Protein AF-A4XML8-F1 (afdb_monomer)

InterPro dom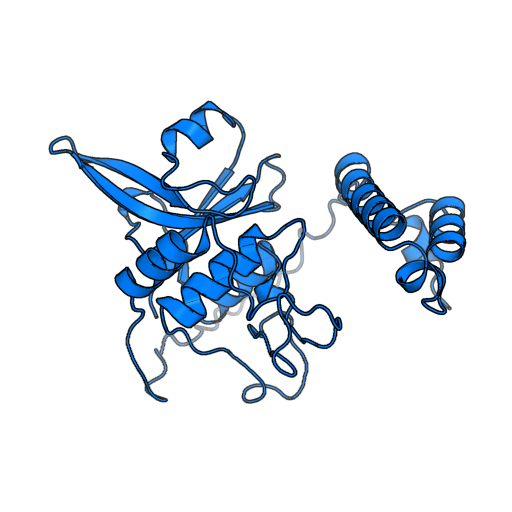ains:
  IPR024301 Putative amidase domain [PF12671] (83-249)

Secondary structure (DSSP, 8-state):
---HHHHTTSS-HHHHHHHHHHS-TTS-HHHH-HHHHHHHHHHHHHHHHHH----S--S--------------PPP-SS-----HHHHHHHHHHHSSS--TTS---SS-HHHHHHHIIIIIT-PPPB-SSS-SS--TT-B-EE--SS-GGGTTS--EE-HHHH-HHHHHHHHHHTTSEEEESSGGG--TT-EEEEESSSSS---EEEEEEEEEE-TTS-EEEEEEETTTTEEEEEHHHHHHH-TT-EEEEEEE--

Radius of gyration: 20.64 Å; Cα contacts (8 Å, |Δi|>4): 388; chains: 1; bounding box: 57×54×45 Å

pLDDT: mean 71.48, std 25.18, range [22.48, 98.81]

Organism: Caldicellulosiruptor saccharolyticus (strain ATCC 43494 / DSM 8903 / Tp8T 6331) (NCBI:txid351627)

Nearest PDB structures (foldseek):
  6hq9-assembly1_A  TM=5.490E-01  e=1.233E-01  Homo sapiens
  5z8n-assembly2_B  TM=5.730E-01  e=3.297E-01  Arabidopsis thaliana
  1w4s-assembly1_A  TM=5.085E-01  e=2.579E-01  Gallus gallus
  6ycd-assembly2_B  TM=4.081E-01  e=1.275E+00  Ananas comosus

Mean predicted aligned error: 14.52 Å

Sequence (255 aa):
MKDSKIKAKYGSEEYWKKLIELADPAGELRKQDPEKWEKIYEYAYEYSLKYGKKTTKDKQEDKDGSIGTKSTTPFPGGGGGAYNRDGAVNYAYTYVYNYNKAYHKFSADCTNFVSQCLKEGGGIPMVDEGWNGYWDSDDWFYYRNGSDDYDSKNDDSWSWSWVKVESLYEHLTNRGIGQVVPSVDNLEIGDIIQMDFGPDGVYDHSMIVTKVERTATKKTEIYLTYHTEDKKDVPLSDLKAKYPKAQFRYIHIIY

Foldseek 3Di:
DPDPPVQVLQDDPVVVVVCVVVVPPPCPCCVVPVPVVVVVVVVVVVCCVVPVDDDPPPPDDDPDDDPDDDDPDDDDDDDDDQFQLLQLLVQLVVDLPPPDQQAADDPQCFLLSLLCSCVRRGVDDFADDDDDPDDDLLGFDKAGDDDGGNPPVVPIDGHCLSGADVSVVCNCPVVVQKDWDDDPLPDDRQWKKFKDLAPPPGTRGIWGFNDWDADPVRDIWTFTAGRPVSDGGHTPVVVCVVRVPMDMITIHGGD

Structure (mmCIF, N/CA/C/O backbone):
data_AF-A4XML8-F1
#
_entry.id   AF-A4XML8-F1
#
loop_
_atom_site.group_PDB
_atom_site.id
_atom_site.type_symbol
_atom_site.label_atom_id
_atom_site.label_alt_id
_atom_site.label_comp_id
_atom_site.label_asym_id
_atom_site.label_entity_id
_atom_site.label_seq_id
_atom_site.pdbx_PDB_ins_code
_atom_site.Cartn_x
_atom_site.Cartn_y
_atom_site.Cartn_z
_atom_site.occupancy
_atom_site.B_iso_or_equiv
_atom_site.auth_seq_id
_atom_site.auth_comp_id
_atom_site.auth_asym_id
_atom_site.auth_atom_id
_atom_site.pdbx_PDB_model_num
ATOM 1 N N . MET A 1 1 ? 9.892 34.935 -16.193 1.00 39.44 1 MET A N 1
ATOM 2 C CA . MET A 1 1 ? 9.354 34.940 -14.813 1.00 39.44 1 MET A CA 1
ATOM 3 C C . MET A 1 1 ? 8.505 36.189 -14.605 1.00 39.44 1 MET A C 1
ATOM 5 O O . MET A 1 1 ? 9.058 37.262 -14.408 1.00 39.44 1 MET A O 1
ATOM 9 N N . LYS A 1 2 ? 7.179 36.079 -14.700 1.00 29.97 2 LYS A N 1
ATOM 10 C CA . LYS A 1 2 ? 6.244 37.163 -14.369 1.00 29.97 2 LYS A CA 1
ATOM 11 C C . LYS A 1 2 ? 5.084 36.579 -13.571 1.00 29.97 2 LYS A C 1
ATOM 13 O O . LYS A 1 2 ? 4.002 36.434 -14.105 1.00 29.97 2 LYS A O 1
ATOM 18 N N . ASP A 1 3 ? 5.336 36.214 -12.321 1.00 37.31 3 ASP A N 1
ATOM 19 C CA . ASP A 1 3 ? 4.320 36.450 -11.298 1.00 37.31 3 ASP A CA 1
ATOM 20 C C . ASP A 1 3 ? 4.952 36.417 -9.906 1.00 37.31 3 ASP A C 1
ATOM 22 O O . ASP A 1 3 ? 5.295 35.369 -9.356 1.00 37.31 3 ASP A O 1
ATOM 26 N N . SER A 1 4 ? 5.169 37.604 -9.345 1.00 39.25 4 SER A N 1
ATOM 27 C CA . SER A 1 4 ? 5.697 37.799 -7.993 1.00 39.25 4 SER A CA 1
ATOM 28 C C . SER A 1 4 ? 4.691 37.395 -6.910 1.00 39.25 4 SER A C 1
ATOM 30 O O . SER A 1 4 ? 5.069 37.263 -5.748 1.00 39.25 4 SER A O 1
ATOM 32 N N . LYS A 1 5 ? 3.429 37.135 -7.278 1.00 36.22 5 LYS A N 1
ATOM 33 C CA . LYS A 1 5 ? 2.362 36.765 -6.339 1.00 36.22 5 LYS A CA 1
ATOM 34 C C . LYS A 1 5 ? 2.392 35.296 -5.909 1.00 36.22 5 LYS A C 1
ATOM 36 O O . LYS A 1 5 ? 1.940 34.993 -4.810 1.00 36.22 5 LYS A O 1
ATOM 41 N N . ILE A 1 6 ? 2.968 34.397 -6.712 1.00 36.81 6 ILE A N 1
ATOM 42 C CA . ILE A 1 6 ? 3.098 32.970 -6.354 1.00 36.81 6 ILE A CA 1
ATOM 43 C C . ILE A 1 6 ? 4.196 32.768 -5.297 1.00 36.81 6 ILE A C 1
ATOM 45 O O . ILE A 1 6 ? 4.042 31.959 -4.385 1.00 36.81 6 ILE A O 1
ATOM 49 N N . LYS A 1 7 ? 5.279 33.555 -5.364 1.00 34.75 7 LYS A N 1
ATOM 50 C CA . LYS A 1 7 ? 6.467 33.372 -4.515 1.00 34.75 7 LYS A CA 1
ATOM 51 C C . LYS A 1 7 ? 6.200 33.639 -3.033 1.00 34.75 7 LYS A C 1
ATOM 53 O O . LYS A 1 7 ? 6.669 32.875 -2.204 1.00 34.75 7 LYS A O 1
ATOM 58 N N . ALA A 1 8 ? 5.387 34.643 -2.701 1.00 36.16 8 ALA A N 1
ATOM 59 C CA . ALA A 1 8 ? 5.069 34.983 -1.310 1.00 36.16 8 ALA A CA 1
ATOM 60 C C . ALA A 1 8 ? 4.102 33.994 -0.622 1.00 36.16 8 ALA A C 1
ATOM 62 O O . ALA A 1 8 ? 3.990 34.009 0.602 1.00 36.16 8 ALA A O 1
ATOM 63 N N . LYS A 1 9 ? 3.401 33.140 -1.386 1.00 39.31 9 LYS A N 1
ATOM 64 C CA . LYS A 1 9 ? 2.395 32.199 -0.858 1.00 39.31 9 LYS A CA 1
ATOM 65 C C . LYS A 1 9 ? 3.016 30.929 -0.255 1.00 39.31 9 LYS A C 1
ATOM 67 O O . LYS A 1 9 ? 2.380 30.296 0.579 1.00 39.31 9 LYS A O 1
ATOM 72 N N . TYR A 1 10 ? 4.250 30.589 -0.636 1.00 38.75 10 TYR A N 1
ATOM 73 C CA . TYR A 1 10 ? 4.877 29.299 -0.310 1.00 38.75 10 TYR A CA 1
ATOM 74 C C . TYR A 1 10 ? 6.294 29.417 0.292 1.00 38.75 10 TYR A C 1
ATOM 76 O O . TYR A 1 10 ? 7.012 28.428 0.361 1.00 38.75 10 TYR A O 1
ATOM 84 N N . GLY A 1 11 ? 6.717 30.614 0.721 1.00 47.00 11 GLY A N 1
ATOM 85 C CA . GLY A 1 11 ? 8.012 30.849 1.382 1.00 47.00 11 GLY A CA 1
ATOM 86 C C . GLY A 1 11 ? 8.557 32.266 1.156 1.00 47.00 11 GLY A C 1
ATOM 87 O O . GLY A 1 11 ? 8.086 32.978 0.273 1.00 47.00 11 GLY A O 1
ATOM 88 N N . SER A 1 12 ? 9.532 32.717 1.956 1.00 47.59 12 SER A N 1
ATOM 89 C CA . SER A 1 12 ? 10.161 34.036 1.757 1.00 47.59 12 SER A CA 1
ATOM 90 C C . SER A 1 12 ? 10.974 34.084 0.451 1.00 47.59 12 SER A C 1
ATOM 92 O O . SER A 1 12 ? 11.395 33.058 -0.083 1.00 47.59 12 SER A O 1
ATOM 94 N N . GLU A 1 13 ? 11.235 35.278 -0.090 1.00 46.28 13 GLU A N 1
ATOM 95 C CA . GLU A 1 13 ? 12.062 35.423 -1.302 1.00 46.28 13 GLU A CA 1
ATOM 96 C C . GLU A 1 13 ? 13.497 34.894 -1.091 1.00 46.28 13 GLU A C 1
ATOM 98 O O . GLU A 1 13 ? 14.131 34.395 -2.019 1.00 46.28 13 GLU A O 1
ATOM 103 N N . GLU A 1 14 ? 13.970 34.930 0.155 1.00 46.81 14 GLU A N 1
ATOM 104 C CA . GLU A 1 14 ? 15.241 34.357 0.596 1.00 46.81 14 GLU A CA 1
ATOM 105 C C . GLU A 1 14 ? 15.215 32.815 0.631 1.00 46.81 14 GLU A C 1
ATOM 107 O O . GLU A 1 14 ? 16.194 32.189 0.236 1.00 46.81 14 GLU A O 1
ATOM 112 N N . TYR A 1 15 ? 14.085 32.194 1.007 1.00 47.44 15 TYR A N 1
ATOM 113 C CA . TYR A 1 15 ? 13.871 30.736 0.960 1.00 47.44 15 TYR A CA 1
ATOM 114 C C . TYR A 1 15 ? 13.939 30.203 -0.473 1.00 47.44 15 TYR A C 1
ATOM 116 O O . TYR A 1 15 ? 14.667 29.252 -0.748 1.00 47.44 15 TYR A O 1
ATOM 124 N N . TRP A 1 16 ? 13.257 30.868 -1.410 1.00 44.94 16 TRP A N 1
ATOM 125 C CA . TRP A 1 16 ? 13.292 30.475 -2.819 1.00 44.94 16 TRP A CA 1
ATOM 126 C C . TRP A 1 16 ? 14.645 30.750 -3.479 1.00 44.94 16 TRP A C 1
ATOM 128 O O . TRP A 1 16 ? 15.070 29.961 -4.317 1.00 44.94 16 TRP A O 1
ATOM 138 N N . LYS A 1 17 ? 15.349 31.827 -3.097 1.00 49.03 17 LYS A N 1
ATOM 139 C CA . LYS A 1 17 ? 16.726 32.068 -3.559 1.00 49.03 17 LYS A CA 1
ATOM 140 C C . LYS A 1 17 ? 17.679 30.986 -3.056 1.00 49.03 17 LYS A C 1
ATOM 142 O O . LYS A 1 17 ? 18.382 30.431 -3.886 1.00 49.03 17 LYS A O 1
ATOM 147 N N . LYS A 1 18 ? 17.627 30.609 -1.772 1.00 47.59 18 LYS A N 1
ATOM 148 C CA . LYS A 1 18 ? 18.429 29.501 -1.219 1.00 47.59 18 LYS A CA 1
ATOM 149 C C . LYS A 1 18 ? 18.094 28.155 -1.850 1.00 47.59 18 LYS A C 1
ATOM 151 O O . LYS A 1 18 ? 19.008 27.400 -2.142 1.00 47.59 18 LYS A O 1
ATOM 156 N N . LEU A 1 19 ? 16.816 27.860 -2.091 1.00 46.16 19 LEU A N 1
ATOM 157 C CA . LEU A 1 19 ? 16.405 26.647 -2.800 1.00 46.16 19 LEU A CA 1
ATOM 158 C C . LEU A 1 19 ? 16.942 26.620 -4.226 1.00 46.16 19 LEU A C 1
ATOM 160 O O . LEU A 1 19 ? 17.433 25.589 -4.635 1.00 46.16 19 LEU A O 1
ATOM 164 N N . ILE A 1 20 ? 16.908 27.727 -4.968 1.00 44.41 20 ILE A N 1
ATOM 165 C CA . ILE A 1 20 ? 17.455 27.787 -6.335 1.00 44.41 20 ILE A CA 1
ATOM 166 C C . ILE A 1 20 ? 18.994 27.727 -6.336 1.00 44.41 20 ILE A C 1
ATOM 168 O O . ILE A 1 20 ? 19.571 27.130 -7.239 1.00 44.41 20 ILE A O 1
ATOM 172 N N . GLU A 1 21 ? 19.658 28.299 -5.327 1.00 41.00 21 GLU A N 1
ATOM 173 C CA . GLU A 1 21 ? 21.115 28.201 -5.128 1.00 41.00 21 GLU A CA 1
ATOM 174 C C . GLU A 1 21 ? 21.559 26.781 -4.720 1.00 41.00 21 GLU A C 1
ATOM 176 O O . GLU A 1 21 ? 22.659 26.361 -5.068 1.00 41.00 21 GLU A O 1
ATOM 181 N N . LEU A 1 22 ? 20.706 26.032 -4.005 1.00 43.53 22 LEU A N 1
ATOM 182 C CA . LEU A 1 22 ? 20.947 24.653 -3.548 1.00 43.53 22 LEU A CA 1
ATOM 183 C C . LEU A 1 22 ? 20.452 23.580 -4.530 1.00 43.53 22 LEU A C 1
ATOM 185 O O . LEU A 1 22 ? 20.989 22.476 -4.536 1.00 43.53 22 LEU A O 1
ATOM 189 N N . ALA A 1 23 ? 19.437 23.881 -5.341 1.00 38.41 23 ALA A N 1
ATOM 190 C CA . ALA A 1 23 ? 18.775 22.940 -6.247 1.00 38.41 23 ALA A CA 1
ATOM 191 C C . ALA A 1 23 ? 19.501 22.757 -7.581 1.00 38.41 23 ALA A C 1
ATOM 193 O O . ALA A 1 23 ? 18.903 22.190 -8.488 1.00 38.41 23 ALA A O 1
ATOM 194 N N . ASP A 1 24 ? 20.743 23.247 -7.689 1.00 46.34 24 ASP A N 1
ATOM 195 C CA . ASP A 1 24 ? 21.664 23.053 -8.811 1.00 46.34 24 ASP A CA 1
ATOM 196 C C . ASP A 1 24 ? 20.947 22.784 -10.149 1.00 46.34 24 ASP A C 1
ATOM 198 O O . ASP A 1 24 ? 20.795 21.629 -10.558 1.00 46.34 24 ASP A O 1
ATOM 202 N N . PRO A 1 25 ? 20.469 23.834 -10.837 1.00 40.25 25 PRO A N 1
ATOM 203 C CA . PRO A 1 25 ? 19.606 23.690 -12.008 1.00 40.25 25 PRO A CA 1
ATOM 204 C C . PRO A 1 25 ? 20.255 22.938 -13.188 1.00 40.25 25 PRO A C 1
ATOM 206 O O . PRO A 1 25 ? 19.570 22.673 -14.174 1.00 40.25 25 PRO A O 1
ATOM 209 N N . ALA A 1 26 ? 21.546 22.589 -13.099 1.00 40.84 26 ALA A N 1
ATOM 210 C CA . ALA A 1 26 ? 22.270 21.756 -14.056 1.00 40.84 26 ALA A CA 1
ATOM 211 C C . ALA A 1 26 ? 22.335 20.254 -13.679 1.00 40.84 26 ALA A C 1
ATOM 213 O O . ALA A 1 26 ? 22.691 19.441 -14.531 1.00 40.84 26 ALA A O 1
ATOM 214 N N . GLY A 1 27 ? 21.963 19.861 -12.453 1.00 43.62 27 GLY A N 1
ATOM 215 C CA . GLY A 1 27 ? 21.879 18.457 -12.019 1.00 43.62 27 GLY A CA 1
ATOM 216 C C . GLY A 1 27 ? 23.219 17.776 -11.698 1.00 43.62 27 GLY A C 1
ATOM 217 O O . GLY A 1 27 ? 23.306 16.548 -11.718 1.00 43.62 27 GLY A O 1
ATOM 218 N N . GLU A 1 28 ? 24.264 18.540 -11.403 1.00 43.31 28 GLU A N 1
ATOM 219 C CA . GLU A 1 28 ? 25.613 18.052 -11.106 1.00 43.31 28 GLU A CA 1
ATOM 220 C C . GLU A 1 28 ? 25.778 17.627 -9.632 1.00 43.31 28 GLU A C 1
ATOM 222 O O . GLU A 1 28 ? 26.439 16.628 -9.348 1.00 43.31 28 GLU A O 1
ATOM 227 N N . LEU A 1 29 ? 25.094 18.285 -8.689 1.00 41.41 29 LEU A N 1
ATOM 228 C CA . LEU A 1 29 ? 25.110 17.956 -7.258 1.00 41.41 29 LEU A CA 1
ATOM 229 C C . LEU A 1 29 ? 24.478 16.581 -6.977 1.00 41.41 29 LEU A C 1
ATOM 231 O O . LEU A 1 29 ? 24.989 15.828 -6.152 1.00 41.41 29 LEU A O 1
ATOM 235 N N . ARG A 1 30 ? 23.415 16.222 -7.718 1.00 47.75 30 ARG A N 1
ATOM 236 C CA . ARG A 1 30 ? 22.731 14.914 -7.630 1.00 47.75 30 ARG A CA 1
ATOM 237 C C . ARG A 1 30 ? 23.648 13.752 -8.029 1.00 47.75 30 ARG A C 1
ATOM 239 O O . ARG A 1 30 ? 23.505 12.659 -7.496 1.00 47.75 30 ARG A O 1
ATOM 246 N N . LYS A 1 31 ? 24.588 13.984 -8.952 1.00 43.34 31 LYS A N 1
ATOM 247 C CA . LYS A 1 31 ? 25.558 12.973 -9.412 1.00 43.34 31 LYS A CA 1
ATOM 248 C C . LYS A 1 31 ? 26.759 12.843 -8.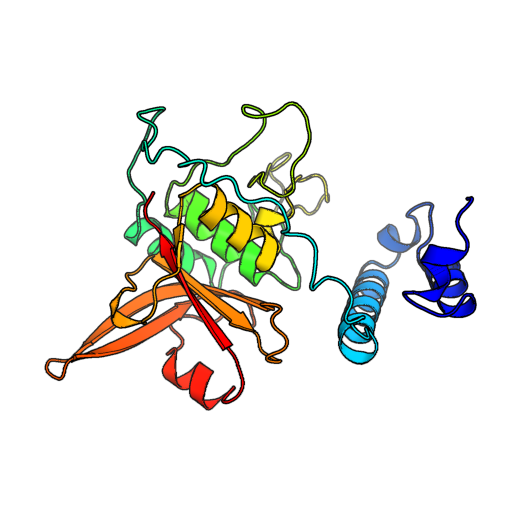476 1.00 43.34 31 LYS A C 1
ATOM 250 O O . LYS A 1 31 ? 27.356 11.775 -8.404 1.00 43.34 31 LYS A O 1
ATOM 255 N N . GLN A 1 32 ? 27.138 13.931 -7.807 1.00 42.22 32 GLN A N 1
ATOM 256 C CA . GLN A 1 32 ? 28.351 13.992 -6.989 1.00 42.22 32 GLN A CA 1
ATOM 257 C C . GLN A 1 32 ? 28.112 13.601 -5.527 1.00 42.22 32 GLN A C 1
ATOM 259 O O . GLN A 1 32 ? 29.007 13.027 -4.913 1.00 42.22 32 GLN A O 1
ATOM 264 N N . ASP A 1 33 ? 26.933 13.898 -4.971 1.00 44.03 33 ASP A N 1
ATOM 265 C CA . ASP A 1 33 ? 26.615 13.612 -3.567 1.00 44.03 33 ASP A CA 1
ATOM 266 C C . ASP A 1 33 ? 25.113 13.288 -3.376 1.00 44.03 33 ASP A C 1
ATOM 268 O O . ASP A 1 33 ? 24.323 14.142 -2.950 1.00 44.03 33 ASP A O 1
ATOM 272 N N . PRO A 1 34 ? 24.693 12.054 -3.722 1.00 47.25 34 PRO A N 1
ATOM 273 C CA . PRO A 1 34 ? 23.291 11.630 -3.678 1.00 47.25 34 PRO A CA 1
ATOM 274 C C . PRO A 1 34 ? 22.685 11.660 -2.266 1.00 47.25 34 PRO A C 1
ATOM 276 O O . PRO A 1 34 ? 21.519 12.007 -2.098 1.00 47.25 34 PRO A O 1
ATOM 279 N N . GLU A 1 35 ? 23.476 11.366 -1.231 1.00 44.50 35 GLU A N 1
ATOM 280 C CA . GLU A 1 35 ? 23.011 11.394 0.164 1.00 44.50 35 GLU A CA 1
ATOM 281 C C . GLU A 1 35 ? 22.686 12.814 0.638 1.00 44.50 35 GLU A C 1
ATOM 283 O O . GLU A 1 35 ? 21.777 13.032 1.444 1.00 44.50 35 GLU A O 1
ATOM 288 N N . LYS A 1 36 ? 23.427 13.809 0.147 1.00 43.34 36 LYS A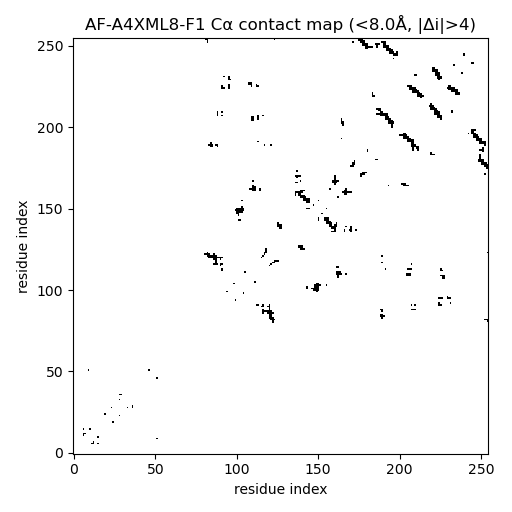 N 1
ATOM 289 C CA . LYS A 1 36 ? 23.157 15.215 0.446 1.00 43.34 36 LYS A CA 1
ATOM 290 C C . LYS A 1 36 ? 21.904 15.719 -0.263 1.00 43.34 36 LYS A C 1
ATOM 292 O O . LYS A 1 36 ? 21.201 16.559 0.295 1.00 43.34 36 LYS A O 1
ATOM 297 N N . TRP A 1 37 ? 21.609 15.195 -1.451 1.00 47.69 37 TRP A N 1
ATOM 298 C CA . TRP A 1 37 ? 20.374 15.490 -2.174 1.00 47.69 37 TRP A CA 1
ATOM 299 C C . TRP A 1 37 ? 19.134 14.954 -1.448 1.00 47.69 37 TRP A C 1
ATOM 301 O O . TRP A 1 37 ? 18.185 15.709 -1.235 1.00 47.69 37 TRP A O 1
ATOM 311 N N . GLU A 1 38 ? 19.171 13.705 -0.978 1.00 49.22 38 GLU A N 1
ATOM 312 C CA . GLU A 1 38 ? 18.080 13.115 -0.186 1.00 49.22 38 GLU A CA 1
ATOM 313 C C . GLU A 1 38 ? 17.797 13.925 1.087 1.00 49.22 38 GLU A C 1
ATOM 315 O O . GLU A 1 38 ? 16.646 14.227 1.383 1.00 49.22 38 GLU A O 1
ATOM 320 N N . LYS A 1 39 ? 18.837 14.422 1.770 1.00 46.59 39 LYS A N 1
ATOM 321 C CA . LYS A 1 39 ? 18.677 15.308 2.941 1.00 46.59 39 LYS A CA 1
ATOM 322 C C . LYS A 1 39 ? 18.047 16.662 2.602 1.00 46.59 39 LYS A C 1
ATOM 324 O O . LYS A 1 39 ? 17.369 17.246 3.444 1.00 46.59 39 LYS A O 1
ATOM 329 N N . ILE A 1 40 ? 18.270 17.190 1.396 1.00 44.69 40 ILE A N 1
ATOM 330 C CA . ILE A 1 40 ? 17.630 18.431 0.923 1.00 44.69 40 ILE A CA 1
ATOM 331 C C . ILE A 1 40 ? 16.148 18.181 0.636 1.00 44.69 40 ILE A C 1
ATOM 333 O O . ILE A 1 40 ? 15.312 19.016 0.985 1.00 44.69 40 ILE A O 1
ATOM 337 N N . TYR A 1 41 ? 15.820 17.036 0.035 1.00 45.69 41 TYR A N 1
ATOM 338 C CA . TYR A 1 41 ? 14.442 16.636 -0.235 1.00 45.69 41 TYR A CA 1
ATOM 339 C C . TYR A 1 41 ? 13.670 16.356 1.061 1.00 45.69 41 TYR A C 1
ATOM 341 O O . TYR A 1 41 ? 12.581 16.893 1.256 1.00 45.69 41 TYR A O 1
ATOM 349 N N . GLU A 1 42 ? 14.272 15.609 1.984 1.00 46.53 42 GLU A N 1
ATOM 350 C CA . GLU A 1 42 ? 13.741 15.318 3.317 1.00 46.53 42 GLU A CA 1
ATOM 351 C C . GLU A 1 42 ? 13.540 16.607 4.124 1.00 46.53 42 GLU A C 1
ATOM 353 O O . GLU A 1 42 ? 12.463 16.837 4.668 1.00 46.53 42 GLU A O 1
ATOM 358 N N . TYR A 1 43 ? 14.502 17.536 4.093 1.00 43.94 43 TYR A N 1
ATOM 359 C CA . TYR A 1 43 ? 14.341 18.853 4.711 1.00 43.94 43 TYR A CA 1
ATOM 360 C C . TYR A 1 43 ? 13.212 19.675 4.070 1.00 43.94 43 TYR A C 1
ATOM 362 O O . TYR A 1 43 ? 12.456 20.333 4.781 1.00 43.94 43 TYR A O 1
ATOM 370 N N . ALA A 1 44 ? 13.067 19.657 2.740 1.00 45.16 44 ALA A N 1
ATOM 371 C CA . ALA A 1 44 ? 11.982 20.357 2.049 1.00 45.16 44 ALA A CA 1
ATOM 372 C C . ALA A 1 44 ? 10.607 19.762 2.396 1.00 45.16 44 ALA A C 1
ATOM 374 O O . ALA A 1 44 ? 9.645 20.507 2.605 1.00 45.16 44 ALA A O 1
ATOM 375 N N . TYR A 1 45 ? 10.538 18.438 2.518 1.00 44.69 45 TYR A N 1
ATOM 376 C CA . TYR A 1 45 ? 9.358 17.700 2.942 1.00 44.69 45 TYR A CA 1
ATOM 377 C C . TYR A 1 45 ? 8.993 18.020 4.399 1.00 44.69 45 TYR A C 1
ATOM 379 O O . TYR A 1 45 ? 7.896 18.519 4.658 1.00 44.69 45 TYR A O 1
ATOM 387 N N . GLU A 1 46 ? 9.932 17.887 5.339 1.00 44.38 46 GLU A N 1
ATOM 388 C CA . GLU A 1 46 ? 9.730 18.235 6.750 1.00 44.38 46 GLU A CA 1
ATOM 389 C C . GLU A 1 46 ? 9.378 19.717 6.949 1.00 44.38 46 GLU A C 1
ATOM 391 O O . GLU A 1 46 ? 8.534 20.066 7.778 1.00 44.38 46 GLU A O 1
ATOM 396 N N . TYR A 1 47 ? 9.986 20.617 6.172 1.00 40.66 47 TYR A N 1
ATOM 397 C CA . TYR A 1 47 ? 9.669 22.043 6.207 1.00 40.66 47 TYR A CA 1
ATOM 398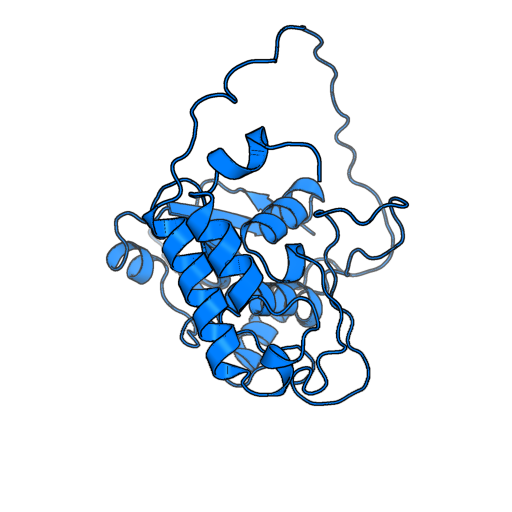 C C . TYR A 1 47 ? 8.243 22.320 5.711 1.00 40.66 47 TYR A C 1
ATOM 400 O O . TYR A 1 47 ? 7.549 23.157 6.297 1.00 40.66 47 TYR A O 1
ATOM 408 N N . SER A 1 48 ? 7.782 21.610 4.673 1.00 45.53 48 SER A N 1
ATOM 409 C CA . SER A 1 48 ? 6.409 21.727 4.162 1.00 45.53 48 SER A CA 1
ATOM 410 C C . SER A 1 48 ? 5.371 21.278 5.196 1.00 45.53 48 SER A C 1
ATOM 412 O O . SER A 1 48 ? 4.394 21.993 5.420 1.00 45.53 48 SER A O 1
ATOM 414 N N . LEU A 1 49 ? 5.655 20.188 5.917 1.00 42.28 49 LEU A N 1
ATOM 415 C CA . LEU A 1 49 ? 4.836 19.681 7.021 1.00 42.28 49 LEU A CA 1
ATOM 416 C C . LEU A 1 49 ? 4.820 20.645 8.218 1.00 42.28 49 LEU A C 1
ATOM 418 O O . LEU A 1 49 ? 3.797 20.833 8.873 1.00 42.28 49 LEU A O 1
ATOM 422 N N . LYS A 1 50 ? 5.955 21.291 8.512 1.00 40.75 50 LYS A N 1
ATOM 423 C CA . LYS A 1 50 ? 6.125 22.124 9.713 1.00 40.75 50 LYS A CA 1
ATOM 424 C C . LYS A 1 50 ? 5.661 23.573 9.552 1.00 40.75 50 LYS A C 1
ATOM 426 O O . LYS A 1 50 ? 5.247 24.191 10.535 1.00 40.75 50 LYS A O 1
ATOM 431 N N . TYR A 1 51 ? 5.750 24.141 8.349 1.00 39.97 51 TYR A N 1
ATOM 432 C CA . TYR A 1 51 ? 5.514 25.573 8.112 1.00 39.97 51 TYR A CA 1
ATOM 433 C C . TYR A 1 51 ? 4.505 25.879 6.995 1.00 39.97 51 TYR A C 1
ATOM 435 O O . TYR A 1 51 ? 4.156 27.048 6.799 1.00 39.97 51 TYR A O 1
ATOM 443 N N . GLY A 1 52 ? 3.986 24.868 6.291 1.00 37.06 52 GLY A N 1
ATOM 444 C CA . GLY A 1 52 ? 2.944 25.033 5.279 1.00 37.06 52 GLY A CA 1
ATOM 445 C C . GLY A 1 52 ? 1.600 25.438 5.892 1.00 37.06 52 GLY A C 1
ATOM 446 O O . GLY A 1 52 ? 0.806 24.600 6.306 1.00 37.06 52 GLY A O 1
ATOM 447 N N . LYS A 1 53 ? 1.295 26.740 5.950 1.00 34.59 53 LYS A N 1
ATOM 448 C CA . LYS A 1 53 ? -0.051 27.211 6.320 1.00 34.59 53 LYS A CA 1
ATOM 449 C C . LYS A 1 53 ? -1.026 27.047 5.147 1.00 34.59 53 LYS A C 1
ATOM 451 O O . LYS A 1 53 ? -0.847 27.676 4.106 1.00 34.59 53 LYS A O 1
ATOM 456 N N . LYS A 1 54 ? -2.116 26.296 5.357 1.00 39.19 54 LYS A N 1
ATOM 457 C CA . LYS A 1 54 ? -3.320 26.315 4.500 1.00 39.19 54 LYS A CA 1
ATOM 458 C C . LYS A 1 54 ? -3.941 27.723 4.473 1.00 39.19 54 LYS A C 1
ATOM 460 O O . LYS A 1 54 ? -4.046 28.375 5.513 1.00 39.19 54 LYS A O 1
ATOM 465 N N . THR A 1 55 ? -4.434 28.169 3.313 1.00 28.11 55 THR A N 1
ATOM 466 C CA . THR A 1 55 ? -5.365 29.311 3.213 1.00 28.11 55 THR A CA 1
ATOM 467 C C . THR A 1 55 ? -6.787 28.827 2.944 1.00 28.11 55 THR A C 1
ATOM 469 O O . THR A 1 55 ? -7.028 28.073 2.010 1.00 28.11 55 THR A O 1
ATOM 472 N N . THR A 1 56 ? -7.728 29.307 3.752 1.00 30.88 56 THR A N 1
ATOM 473 C CA . THR A 1 56 ? -9.166 29.000 3.811 1.00 30.88 56 THR A CA 1
ATOM 474 C C . THR A 1 56 ? -9.998 29.631 2.680 1.00 30.88 56 THR A C 1
ATOM 476 O O . THR A 1 56 ? -10.938 30.376 2.955 1.00 30.88 56 THR A O 1
ATOM 479 N N . LYS A 1 57 ? -9.689 29.361 1.402 1.00 27.67 57 LYS A N 1
ATOM 480 C CA . LYS A 1 57 ? -10.405 30.012 0.283 1.00 27.67 57 LYS A CA 1
ATOM 481 C C . LYS A 1 57 ? -10.980 29.140 -0.837 1.00 27.67 57 LYS A C 1
ATOM 483 O O . LYS A 1 57 ? -11.373 29.719 -1.837 1.00 27.67 57 LYS A O 1
ATOM 488 N N . ASP A 1 58 ? -11.177 27.840 -0.621 1.00 34.16 58 ASP A N 1
ATOM 489 C CA . ASP A 1 58 ? -11.833 26.978 -1.629 1.00 34.16 58 ASP A CA 1
ATOM 490 C C . ASP A 1 58 ? -13.227 26.475 -1.189 1.00 34.16 58 ASP A C 1
ATOM 492 O O . ASP A 1 58 ? -13.781 25.531 -1.740 1.00 34.16 58 ASP A O 1
ATOM 496 N N . LYS A 1 59 ? -13.847 27.142 -0.201 1.00 31.05 59 LYS A N 1
ATOM 497 C CA . LYS A 1 59 ? -15.292 27.027 0.068 1.00 31.05 59 LYS A CA 1
ATOM 498 C C . LYS A 1 59 ? -16.042 28.147 -0.655 1.00 31.05 59 LYS A C 1
ATOM 500 O O . LYS A 1 59 ? -16.308 29.167 -0.028 1.00 31.05 59 LYS A O 1
ATOM 505 N N . GLN A 1 60 ? -16.362 27.943 -1.932 1.00 27.52 60 GLN A N 1
ATOM 506 C CA . GLN A 1 60 ? -17.530 28.460 -2.673 1.00 27.52 60 GLN A CA 1
ATOM 507 C C . GLN A 1 60 ? -17.191 28.575 -4.159 1.00 27.52 60 GLN A C 1
ATOM 509 O O . GLN A 1 60 ? -16.527 29.526 -4.544 1.00 27.52 60 GLN A O 1
ATOM 514 N N . GLU A 1 61 ? -17.733 27.667 -4.967 1.00 27.88 61 GLU A N 1
ATOM 515 C CA . GLU A 1 61 ? -18.386 27.989 -6.243 1.00 27.88 61 GLU A CA 1
ATOM 516 C C . GLU A 1 61 ? -19.132 26.748 -6.756 1.00 27.88 61 GLU A C 1
ATOM 518 O O . GLU A 1 61 ? -18.717 26.103 -7.698 1.00 27.88 61 GLU A O 1
ATOM 523 N N . ASP A 1 62 ? -20.262 26.431 -6.116 1.00 28.03 62 ASP A N 1
ATOM 524 C CA . ASP A 1 62 ? -21.338 25.643 -6.732 1.00 28.03 62 ASP A CA 1
ATOM 525 C C . ASP A 1 62 ? -22.645 26.417 -6.525 1.00 28.03 62 ASP A C 1
ATOM 527 O O . ASP A 1 62 ? -23.420 26.202 -5.589 1.00 28.03 62 ASP A O 1
ATOM 531 N N . LYS A 1 63 ? -22.839 27.422 -7.379 1.00 28.56 63 LYS A N 1
ATOM 532 C CA . LYS A 1 63 ? -24.138 28.040 -7.644 1.00 28.56 63 LYS A CA 1
ATOM 533 C C . LYS A 1 63 ? -24.405 27.949 -9.140 1.00 28.56 63 LYS A C 1
ATOM 535 O O . LYS A 1 63 ? -24.300 28.945 -9.840 1.00 28.56 63 LYS A O 1
ATOM 540 N N . ASP A 1 64 ? -24.782 26.767 -9.598 1.00 24.20 64 ASP A N 1
ATOM 541 C CA . ASP A 1 64 ? -25.878 26.641 -10.552 1.00 24.20 64 ASP A CA 1
ATOM 542 C C . ASP A 1 64 ? -26.464 25.233 -10.441 1.00 24.20 64 ASP A C 1
ATOM 544 O O . ASP A 1 64 ? -25.756 24.226 -10.475 1.00 24.20 64 ASP A O 1
ATOM 548 N N . GLY A 1 65 ? -27.771 25.175 -10.228 1.00 31.44 65 GLY A N 1
ATOM 549 C CA . GL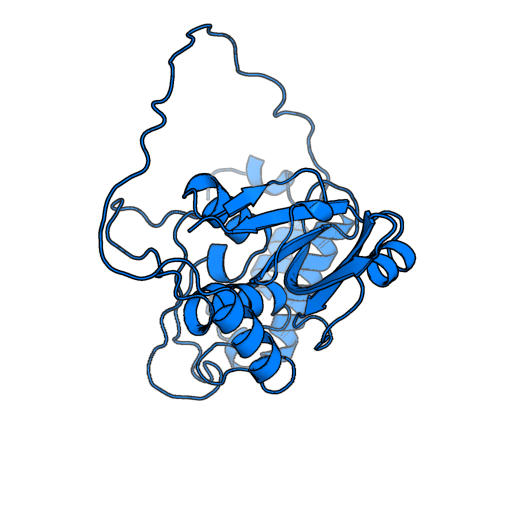Y A 1 65 ? -28.503 23.932 -10.136 1.00 31.44 65 GLY A CA 1
ATOM 550 C C . GLY A 1 65 ? -28.696 23.353 -11.527 1.00 31.44 65 GLY A C 1
ATOM 551 O O . GLY A 1 65 ? -29.560 23.797 -12.272 1.00 31.44 65 GLY A O 1
ATOM 552 N N . SER A 1 66 ? -27.980 22.277 -11.836 1.00 23.48 66 SER A N 1
ATOM 553 C CA . SER A 1 66 ? -28.488 21.280 -12.772 1.00 23.48 66 SER A CA 1
ATOM 554 C C . SER A 1 66 ? -28.107 19.881 -12.297 1.00 23.48 66 SER A C 1
ATOM 556 O O . SER A 1 66 ? -26.950 19.470 -12.275 1.00 23.48 66 SER A O 1
ATOM 558 N N . ILE A 1 67 ? -29.130 19.149 -11.855 1.00 32.47 67 ILE A N 1
ATOM 559 C CA . ILE A 1 67 ? -29.070 17.715 -11.591 1.00 32.47 67 ILE A CA 1
ATOM 560 C C . ILE A 1 67 ? -28.890 17.039 -12.954 1.00 32.47 67 ILE A C 1
ATOM 562 O O . ILE A 1 67 ? -29.853 16.813 -13.681 1.00 32.47 67 ILE A O 1
ATOM 566 N N . GLY A 1 68 ? -27.637 16.777 -13.321 1.00 22.48 68 GLY A N 1
ATOM 567 C CA . GLY A 1 68 ? -27.260 15.946 -14.456 1.00 22.48 68 GLY A CA 1
ATOM 568 C C . GLY A 1 68 ? -26.810 14.582 -13.952 1.00 22.48 68 GLY A C 1
ATOM 569 O O . GLY A 1 68 ? -25.692 14.427 -13.471 1.00 22.48 68 GLY A O 1
ATOM 570 N N . THR A 1 69 ? -27.691 13.591 -14.038 1.00 26.84 69 THR A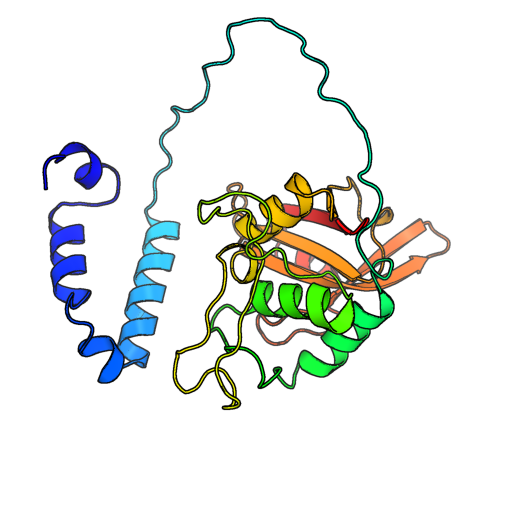 N 1
ATOM 571 C CA . THR A 1 69 ? -27.413 12.181 -13.746 1.00 26.84 69 THR A CA 1
ATOM 572 C C . THR A 1 69 ? -26.217 11.684 -14.569 1.00 26.84 69 THR A C 1
ATOM 574 O O . THR A 1 69 ? -26.354 11.460 -15.773 1.00 26.84 69 THR A O 1
ATOM 577 N N . LYS A 1 70 ? -25.043 11.495 -13.948 1.00 27.73 70 LYS A N 1
ATOM 578 C CA . LYS A 1 70 ? -23.938 10.768 -14.589 1.00 27.73 70 LYS A CA 1
ATOM 579 C C . LYS A 1 70 ? -24.218 9.268 -14.512 1.00 27.73 70 LYS A C 1
ATOM 581 O O . LYS A 1 70 ? -24.328 8.687 -13.439 1.00 27.73 70 LYS A O 1
ATOM 586 N N . SER A 1 71 ? -24.391 8.707 -15.702 1.00 22.95 71 SER A N 1
ATOM 587 C CA . SER A 1 71 ? -24.663 7.312 -16.025 1.00 22.95 71 SER A CA 1
ATOM 588 C C . SER A 1 71 ? -23.732 6.338 -15.299 1.00 22.95 71 SER A C 1
ATOM 590 O O . SER A 1 71 ? -22.526 6.329 -15.530 1.00 22.95 71 SER A O 1
ATOM 592 N N . THR A 1 72 ? -24.319 5.475 -14.472 1.00 26.53 72 THR A N 1
ATOM 593 C CA . THR A 1 72 ? -23.726 4.230 -13.980 1.00 26.53 72 THR A CA 1
ATOM 594 C C . THR A 1 72 ? -23.857 3.163 -15.060 1.00 26.53 72 THR A C 1
ATOM 596 O O . THR A 1 72 ? -24.874 2.473 -15.143 1.00 26.53 72 THR A O 1
ATOM 599 N N . THR A 1 73 ? -22.838 3.016 -15.897 1.00 23.34 73 THR A N 1
ATOM 600 C CA . THR A 1 73 ? -22.675 1.813 -16.721 1.00 23.34 73 THR A CA 1
ATOM 601 C C . THR A 1 73 ? -21.278 1.246 -16.486 1.00 23.34 73 THR A C 1
ATOM 603 O O . THR A 1 73 ? -20.311 1.935 -16.813 1.00 23.34 73 THR A O 1
ATOM 606 N N . PRO A 1 74 ? -21.150 0.027 -15.925 1.00 32.62 74 PRO A N 1
ATOM 607 C CA . PRO A 1 74 ? -19.875 -0.677 -15.854 1.00 32.62 74 PRO A CA 1
ATOM 608 C C . PRO A 1 74 ? -19.392 -0.935 -17.282 1.00 32.62 74 PRO A C 1
ATOM 610 O O . PRO A 1 74 ? -20.158 -1.430 -18.113 1.00 32.62 74 PRO A O 1
ATOM 613 N N . PHE A 1 75 ? -18.150 -0.573 -17.590 1.00 30.66 75 PHE A N 1
ATOM 614 C CA . PHE A 1 75 ? -17.556 -0.883 -18.887 1.00 30.66 75 PHE A CA 1
ATOM 615 C C . PHE A 1 75 ? -17.375 -2.403 -19.049 1.00 30.66 75 PHE A C 1
ATOM 617 O O . PHE A 1 75 ? -16.849 -3.049 -18.142 1.00 30.66 75 PHE A O 1
ATOM 624 N N . PRO A 1 76 ? -17.749 -2.987 -20.203 1.00 31.89 76 PRO A N 1
ATOM 625 C CA . PRO A 1 76 ? -17.400 -4.352 -20.552 1.00 31.89 76 PRO A CA 1
ATOM 626 C C . PRO A 1 76 ? -16.104 -4.399 -21.385 1.00 31.89 76 PRO A C 1
ATOM 628 O O . PRO A 1 76 ? -16.067 -3.896 -22.503 1.00 31.89 76 PRO A O 1
ATOM 631 N N . GLY A 1 77 ? -15.089 -5.092 -20.860 1.00 31.97 77 GLY A N 1
ATOM 632 C CA . GLY A 1 77 ? -14.221 -6.002 -21.625 1.00 31.97 77 GLY A CA 1
ATOM 633 C C . GLY A 1 77 ? -12.990 -5.449 -22.356 1.00 31.97 77 GLY A C 1
ATOM 634 O O . GLY A 1 77 ? -13.103 -4.841 -23.415 1.00 31.97 77 GLY A O 1
ATOM 635 N N . GLY A 1 78 ? -11.807 -5.846 -21.867 1.00 28.91 78 GLY A N 1
ATOM 636 C CA . GLY A 1 78 ? -10.527 -5.735 -22.576 1.00 28.91 78 GLY A CA 1
ATOM 637 C C . GLY A 1 78 ? -9.383 -6.637 -22.068 1.00 28.91 78 GLY A C 1
ATOM 638 O O . GLY A 1 78 ? -8.246 -6.241 -22.237 1.00 28.91 78 GLY A O 1
ATOM 639 N N . GLY A 1 79 ? -9.669 -7.803 -21.455 1.00 33.22 79 GLY A N 1
ATOM 640 C CA . GLY A 1 79 ? -8.744 -8.941 -21.199 1.00 33.22 79 GLY A CA 1
ATOM 641 C C . GLY A 1 79 ? -7.524 -8.707 -20.272 1.00 33.22 79 GLY A C 1
ATOM 642 O O . GLY A 1 79 ? -6.581 -8.046 -20.665 1.00 33.22 79 GLY A O 1
ATOM 643 N N . GLY A 1 80 ? -7.409 -9.302 -19.080 1.00 38.88 80 GLY A N 1
ATOM 644 C CA . GLY A 1 80 ? -8.227 -10.350 -18.480 1.00 38.88 80 GLY A CA 1
ATOM 645 C C . GLY A 1 80 ? -7.841 -10.678 -17.030 1.00 38.88 80 GLY A C 1
ATOM 646 O O . GLY A 1 80 ? -6.704 -10.490 -16.617 1.00 38.88 80 GLY A O 1
ATOM 647 N N . GLY A 1 81 ? -8.822 -11.219 -16.302 1.00 58.31 81 GLY A N 1
ATOM 648 C CA . GLY A 1 81 ? -8.723 -11.644 -14.905 1.00 58.31 81 GLY A CA 1
ATOM 649 C C . GLY A 1 81 ? -9.409 -10.667 -13.951 1.00 58.31 81 GLY A C 1
ATOM 650 O O . GLY A 1 81 ? -9.118 -9.480 -13.976 1.00 58.31 81 GLY A O 1
ATOM 651 N N . ALA A 1 82 ? -10.326 -11.175 -13.124 1.00 80.44 82 ALA A N 1
ATOM 652 C CA . ALA A 1 82 ? -10.745 -10.469 -11.913 1.00 80.44 82 ALA A CA 1
ATOM 653 C C . ALA A 1 82 ? -9.529 -10.292 -10.989 1.00 80.44 82 ALA A C 1
ATOM 655 O O . ALA A 1 82 ? -8.609 -11.116 -11.038 1.00 80.44 82 ALA A O 1
ATOM 656 N N . TYR A 1 83 ? -9.535 -9.264 -10.140 1.00 90.62 83 TYR A N 1
ATOM 657 C CA . TYR A 1 83 ? -8.450 -9.004 -9.197 1.00 90.62 83 TYR A CA 1
ATOM 658 C C . TYR A 1 83 ? -8.074 -10.249 -8.375 1.00 90.62 83 TYR A C 1
ATOM 660 O O . TYR A 1 83 ? -8.888 -10.812 -7.634 1.00 90.62 83 TYR A O 1
ATOM 668 N N . ASN A 1 84 ? -6.814 -10.681 -8.480 1.00 90.00 84 ASN A N 1
ATOM 669 C CA . ASN A 1 84 ? -6.301 -11.836 -7.750 1.00 90.00 84 ASN A CA 1
ATOM 670 C C . ASN A 1 84 ? -5.825 -11.431 -6.349 1.00 90.00 84 ASN A C 1
ATOM 672 O O . ASN A 1 84 ? -4.640 -11.189 -6.112 1.00 90.00 84 ASN A O 1
ATOM 676 N N . ARG A 1 85 ? -6.761 -11.398 -5.398 1.00 95.50 85 ARG A N 1
ATOM 677 C CA . ARG A 1 85 ? -6.489 -11.056 -3.993 1.00 95.50 85 ARG A CA 1
ATOM 678 C C . ARG A 1 85 ? -5.379 -11.901 -3.368 1.00 95.50 85 ARG A C 1
ATOM 680 O O . ARG A 1 85 ? -4.465 -11.357 -2.752 1.00 95.50 85 ARG A O 1
ATOM 687 N N . ASP A 1 86 ? -5.439 -13.220 -3.549 1.00 91.50 86 ASP A N 1
ATOM 688 C CA . ASP A 1 86 ? -4.427 -14.141 -3.023 1.00 91.50 86 ASP A CA 1
ATOM 689 C C . ASP A 1 86 ? -3.056 -13.883 -3.658 1.00 91.50 86 ASP A C 1
ATOM 691 O O . ASP A 1 86 ? -2.031 -13.918 -2.980 1.00 91.50 86 ASP A O 1
ATOM 695 N N . GLY A 1 87 ? -3.027 -13.576 -4.956 1.00 88.94 87 GLY A N 1
ATOM 696 C CA . GLY A 1 87 ? -1.817 -13.177 -5.668 1.00 88.94 87 GLY A CA 1
ATOM 697 C C . GLY A 1 87 ? -1.195 -11.903 -5.093 1.00 88.94 87 GLY A C 1
ATOM 698 O O . GLY A 1 87 ? 0.009 -11.883 -4.833 1.00 88.94 87 GLY A O 1
ATOM 699 N N . ALA A 1 88 ? -2.002 -10.877 -4.810 1.00 95.06 88 ALA A N 1
ATOM 700 C CA . ALA A 1 88 ? -1.538 -9.638 -4.183 1.00 95.06 88 ALA A CA 1
ATOM 701 C C . ALA A 1 88 ? -0.943 -9.880 -2.784 1.00 95.06 88 ALA A C 1
ATOM 703 O O . ALA A 1 88 ? 0.130 -9.363 -2.465 1.00 95.06 88 ALA A O 1
ATOM 704 N N . VAL A 1 89 ? -1.580 -10.728 -1.967 1.00 93.12 89 VAL A N 1
ATOM 705 C CA . VAL A 1 89 ? -1.046 -11.123 -0.650 1.00 93.12 89 VAL A CA 1
ATOM 706 C C . VAL A 1 89 ? 0.243 -11.932 -0.772 1.00 93.12 89 VAL A C 1
ATOM 708 O O . VAL A 1 89 ? 1.206 -11.673 -0.049 1.00 93.12 89 VAL A O 1
ATOM 711 N N . ASN A 1 90 ? 0.301 -12.888 -1.699 1.00 88.75 90 ASN A N 1
ATOM 712 C CA . ASN A 1 90 ? 1.502 -13.688 -1.933 1.00 88.75 90 ASN A CA 1
ATOM 713 C C . ASN A 1 90 ? 2.677 -12.820 -2.390 1.00 88.75 90 ASN A C 1
ATOM 715 O O . ASN A 1 90 ? 3.806 -13.027 -1.934 1.00 88.75 90 ASN A O 1
ATOM 719 N N . TYR A 1 91 ? 2.417 -11.821 -3.236 1.00 95.38 91 TYR A N 1
ATOM 720 C CA . TYR A 1 91 ? 3.415 -10.825 -3.607 1.00 95.38 91 TYR A CA 1
ATOM 721 C C . TYR A 1 91 ? 3.902 -10.065 -2.371 1.00 95.38 91 TYR A C 1
ATOM 723 O O . TYR A 1 91 ? 5.105 -10.034 -2.104 1.00 95.38 91 TYR A O 1
ATOM 731 N N . ALA A 1 92 ? 2.979 -9.541 -1.559 1.00 92.94 92 ALA A N 1
ATOM 732 C CA . ALA A 1 92 ? 3.326 -8.814 -0.343 1.00 92.94 92 ALA A CA 1
ATOM 733 C C . ALA A 1 92 ? 4.216 -9.653 0.594 1.00 92.94 92 ALA A C 1
ATOM 735 O O . ALA A 1 92 ? 5.258 -9.194 1.056 1.00 92.94 92 ALA A O 1
ATOM 736 N N . TYR A 1 93 ? 3.864 -10.920 0.823 1.00 89.62 93 TYR A N 1
ATOM 737 C CA . TYR A 1 93 ? 4.650 -11.831 1.658 1.00 89.62 93 TYR A CA 1
ATOM 738 C C . TYR A 1 93 ? 6.010 -12.206 1.083 1.00 89.62 93 TYR A C 1
ATOM 740 O O . TYR A 1 93 ? 6.929 -12.471 1.861 1.00 89.62 93 TYR A O 1
ATOM 748 N N . THR A 1 94 ? 6.139 -12.241 -0.239 1.00 88.81 94 THR A N 1
ATOM 749 C CA . THR A 1 94 ? 7.403 -12.546 -0.913 1.00 88.81 94 THR A CA 1
ATOM 750 C C . THR A 1 94 ? 8.376 -11.377 -0.793 1.00 88.81 94 THR A C 1
ATOM 752 O O . THR A 1 94 ? 9.551 -11.583 -0.481 1.00 88.81 94 THR A O 1
ATOM 755 N N . TYR A 1 95 ? 7.880 -10.155 -1.000 1.00 93.56 95 TYR A N 1
ATOM 756 C CA . TYR A 1 95 ? 8.726 -8.982 -1.208 1.00 93.56 95 TYR A CA 1
ATOM 757 C C . TYR A 1 95 ? 8.887 -8.070 0.016 1.00 93.56 95 TYR A C 1
ATOM 759 O O . TYR A 1 95 ? 9.804 -7.257 0.003 1.00 93.56 95 TYR A O 1
ATOM 767 N N . VAL A 1 96 ? 8.122 -8.271 1.102 1.00 88.25 96 VAL A N 1
ATOM 768 C CA . VAL A 1 96 ? 8.206 -7.442 2.328 1.00 88.25 96 VAL A CA 1
ATOM 769 C C . VAL A 1 96 ? 9.618 -7.321 2.924 1.00 88.25 96 VAL A C 1
ATOM 771 O O . VAL A 1 96 ? 9.960 -6.281 3.470 1.00 88.25 96 VAL A O 1
ATOM 774 N N . TYR A 1 97 ? 10.450 -8.365 2.825 1.00 85.31 97 TYR A N 1
ATOM 775 C CA . TYR A 1 97 ? 11.840 -8.350 3.322 1.00 85.31 97 TYR A CA 1
ATOM 776 C C . TYR A 1 97 ? 12.892 -8.408 2.213 1.00 85.31 97 TYR A C 1
ATOM 778 O O . TYR A 1 97 ? 14.076 -8.194 2.460 1.00 85.31 97 TYR A O 1
ATOM 786 N N . ASN A 1 98 ? 12.474 -8.739 0.995 1.00 87.44 98 ASN A N 1
ATOM 787 C CA . ASN A 1 98 ? 13.351 -8.959 -0.145 1.00 87.44 98 ASN A CA 1
ATOM 788 C C . ASN A 1 98 ? 12.788 -8.161 -1.306 1.00 87.44 98 ASN A C 1
ATOM 790 O O . ASN A 1 98 ? 12.039 -8.712 -2.096 1.00 87.44 98 ASN A O 1
ATOM 794 N N . TYR A 1 99 ? 13.109 -6.874 -1.378 1.00 89.12 99 TYR A N 1
ATOM 795 C CA . TYR A 1 99 ? 12.503 -5.942 -2.328 1.00 89.12 99 TYR A CA 1
ATOM 796 C C . TYR A 1 99 ? 12.625 -6.453 -3.768 1.00 89.12 99 TYR A C 1
ATOM 798 O O . TYR A 1 99 ? 13.637 -7.054 -4.147 1.00 89.12 99 TYR A O 1
ATOM 806 N N . ASN A 1 100 ? 11.604 -6.204 -4.591 1.00 93.38 100 ASN A N 1
ATOM 807 C CA . ASN A 1 100 ? 11.645 -6.641 -5.979 1.00 93.38 100 ASN A CA 1
ATOM 808 C C . ASN A 1 100 ? 12.671 -5.812 -6.755 1.00 93.38 100 ASN A C 1
ATOM 810 O O . ASN A 1 100 ? 12.461 -4.636 -7.030 1.00 93.38 100 ASN A O 1
ATOM 814 N N . LYS A 1 101 ? 13.765 -6.460 -7.155 1.00 93.94 101 LYS A N 1
ATOM 815 C CA . LYS A 1 101 ? 14.856 -5.872 -7.944 1.00 93.94 101 LYS A CA 1
ATOM 816 C C . LYS A 1 101 ? 14.419 -5.289 -9.283 1.00 93.94 101 LYS A C 1
ATOM 818 O O . LYS A 1 101 ? 15.176 -4.530 -9.876 1.00 93.94 101 LYS A O 1
ATOM 823 N N . ALA A 1 102 ? 13.236 -5.653 -9.774 1.00 93.69 102 ALA A N 1
ATOM 824 C CA . ALA A 1 102 ? 12.680 -5.091 -10.996 1.00 93.69 102 ALA A CA 1
ATOM 825 C C . ALA A 1 102 ? 12.141 -3.661 -10.852 1.00 93.69 102 ALA A C 1
ATOM 827 O O . ALA A 1 102 ? 11.799 -3.065 -11.867 1.00 93.69 102 ALA A O 1
ATOM 828 N N . TYR A 1 103 ? 12.060 -3.140 -9.627 1.00 93.69 103 TYR A N 1
ATOM 829 C CA . TYR A 1 103 ? 11.492 -1.835 -9.319 1.00 93.69 103 TYR A CA 1
ATOM 830 C C . TYR A 1 103 ? 12.494 -0.969 -8.562 1.00 93.69 103 TYR A C 1
ATOM 832 O O . TYR A 1 103 ? 13.246 -1.470 -7.722 1.00 93.69 103 TYR A O 1
ATOM 840 N N . HIS A 1 104 ? 12.453 0.336 -8.813 1.00 88.94 104 HIS A N 1
ATOM 841 C CA . HIS A 1 104 ? 13.177 1.349 -8.063 1.00 88.94 104 HIS A CA 1
ATOM 842 C C . HIS A 1 104 ? 12.855 1.205 -6.576 1.00 88.94 104 HIS A C 1
ATOM 844 O O . HIS A 1 104 ? 11.694 1.032 -6.186 1.00 88.94 104 HIS A O 1
ATOM 850 N N . LYS A 1 105 ? 13.895 1.271 -5.741 1.00 85.50 105 LYS A N 1
ATOM 851 C CA . LYS A 1 105 ? 13.757 1.207 -4.287 1.00 85.50 105 LYS A CA 1
ATOM 852 C C . LYS A 1 105 ? 13.732 2.620 -3.715 1.00 85.50 105 LYS A C 1
ATOM 854 O O . LYS A 1 105 ? 14.783 3.239 -3.561 1.00 85.50 105 LYS A O 1
ATOM 859 N N . PHE A 1 106 ? 12.548 3.103 -3.354 1.00 83.06 106 PHE A N 1
ATOM 860 C CA . PHE A 1 106 ? 12.398 4.432 -2.764 1.00 83.06 106 PHE A CA 1
ATOM 861 C C . PHE A 1 106 ? 12.745 4.422 -1.269 1.00 83.06 106 PHE A C 1
ATOM 863 O O . PHE A 1 106 ? 12.619 3.407 -0.586 1.00 83.06 106 PHE A O 1
ATOM 870 N N . SER A 1 107 ? 13.141 5.578 -0.732 1.00 77.81 107 SER A N 1
ATOM 871 C CA . SER A 1 107 ? 13.265 5.785 0.719 1.00 77.81 107 SER A CA 1
ATOM 872 C C . SER A 1 107 ? 11.894 5.739 1.415 1.00 77.81 107 SER A C 1
ATOM 874 O O . SER A 1 107 ? 11.755 5.142 2.481 1.00 77.81 107 SER A O 1
ATOM 876 N N . ALA A 1 108 ? 10.861 6.298 0.774 1.00 76.81 108 ALA A N 1
ATOM 877 C CA . ALA A 1 108 ? 9.454 6.187 1.161 1.00 76.81 108 ALA A CA 1
ATOM 878 C C . ALA A 1 108 ? 8.704 5.216 0.228 1.00 76.81 108 ALA A C 1
ATOM 880 O O . ALA A 1 108 ? 8.003 5.624 -0.695 1.00 76.81 108 ALA A O 1
ATOM 881 N N . ASP A 1 109 ? 8.850 3.913 0.469 1.00 83.06 109 ASP A N 1
ATOM 882 C CA . ASP A 1 109 ? 8.460 2.873 -0.499 1.00 83.06 109 ASP A CA 1
ATOM 883 C C . ASP A 1 109 ? 7.018 2.346 -0.361 1.00 83.06 109 ASP A C 1
ATOM 885 O O . ASP A 1 109 ? 6.598 1.460 -1.100 1.00 83.06 109 ASP A O 1
ATOM 889 N N . CYS A 1 110 ? 6.227 2.870 0.580 1.00 88.19 110 CYS A N 1
ATOM 890 C CA . CYS A 1 110 ? 4.927 2.285 0.930 1.00 88.19 110 CYS A CA 1
ATOM 891 C C . CYS A 1 110 ? 3.948 2.167 -0.256 1.00 88.19 110 CYS A C 1
ATOM 893 O O . CYS A 1 110 ? 3.360 1.107 -0.465 1.00 88.19 110 CYS A O 1
ATOM 895 N N . THR A 1 111 ? 3.802 3.220 -1.065 1.00 92.44 111 THR A N 1
ATOM 896 C CA . THR A 1 111 ? 2.911 3.203 -2.236 1.00 92.44 111 THR A CA 1
ATOM 897 C C . THR A 1 111 ? 3.510 2.404 -3.386 1.00 92.44 111 THR A C 1
ATOM 899 O O . THR A 1 111 ? 2.778 1.660 -4.022 1.00 92.44 111 THR A O 1
ATOM 902 N N . ASN A 1 112 ? 4.827 2.488 -3.615 1.00 95.19 112 ASN A N 1
ATOM 903 C CA . ASN A 1 112 ? 5.501 1.680 -4.636 1.00 95.19 112 ASN A CA 1
ATOM 904 C C . ASN A 1 112 ? 5.278 0.181 -4.378 1.00 95.19 112 ASN A C 1
ATOM 906 O O . ASN A 1 112 ? 4.874 -0.554 -5.276 1.00 95.19 112 ASN A O 1
ATOM 910 N N . PHE A 1 113 ? 5.444 -0.257 -3.130 1.00 97.75 113 PHE A N 1
ATOM 911 C CA . PHE A 1 113 ? 5.170 -1.629 -2.717 1.00 97.75 113 PHE A CA 1
ATOM 912 C C . PHE A 1 113 ? 3.709 -2.039 -2.925 1.00 97.75 113 PHE A C 1
ATOM 914 O O . PHE A 1 113 ? 3.441 -3.098 -3.492 1.00 97.75 113 PHE A O 1
ATOM 921 N N . VAL A 1 114 ? 2.755 -1.204 -2.500 1.00 98.56 114 VAL A N 1
ATOM 922 C CA . VAL A 1 114 ? 1.324 -1.476 -2.708 1.00 98.56 114 VAL A CA 1
ATOM 923 C C . VAL A 1 114 ? 0.989 -1.544 -4.199 1.00 98.56 114 VAL A C 1
ATOM 925 O O . VAL A 1 114 ? 0.294 -2.470 -4.615 1.00 98.56 114 VAL A O 1
ATOM 928 N N . SER A 1 115 ? 1.524 -0.635 -5.016 1.00 98.06 115 SER A N 1
ATOM 929 C CA . SER A 1 115 ? 1.326 -0.643 -6.465 1.00 98.06 115 SER A CA 1
ATOM 930 C C . SER A 1 115 ? 1.848 -1.938 -7.092 1.00 98.06 115 SER A C 1
ATOM 932 O O . SER A 1 115 ? 1.148 -2.579 -7.873 1.00 98.06 115 SER A O 1
ATOM 934 N N . GLN A 1 116 ? 3.030 -2.400 -6.679 1.00 98.19 116 GLN A N 1
ATOM 935 C CA . GLN A 1 116 ? 3.554 -3.693 -7.112 1.00 98.19 116 GLN A CA 1
ATOM 936 C C . GLN A 1 116 ? 2.658 -4.867 -6.683 1.00 98.19 116 GLN A C 1
ATOM 938 O O . GLN A 1 116 ? 2.422 -5.767 -7.486 1.00 98.19 116 GLN A O 1
ATOM 943 N N . CYS A 1 117 ? 2.109 -4.855 -5.462 1.00 98.38 117 CYS A N 1
ATOM 944 C CA . CYS A 1 117 ? 1.172 -5.892 -5.013 1.00 98.38 117 CYS A CA 1
ATOM 945 C C . CYS A 1 117 ? -0.083 -5.939 -5.897 1.00 98.38 117 CYS A C 1
ATOM 947 O O . CYS A 1 117 ? -0.501 -7.022 -6.304 1.00 98.38 117 CYS A O 1
ATOM 949 N N . LEU A 1 118 ? -0.658 -4.776 -6.219 1.00 97.56 118 LEU A N 1
ATOM 950 C CA . LEU A 1 118 ? -1.843 -4.645 -7.072 1.00 97.56 118 LEU A CA 1
ATOM 951 C C . LEU A 1 118 ? -1.570 -5.096 -8.517 1.00 97.56 118 LEU A C 1
ATOM 953 O O . LEU A 1 118 ? -2.383 -5.804 -9.108 1.00 97.56 118 LEU A O 1
ATOM 957 N N . LYS A 1 119 ? -0.410 -4.721 -9.065 1.00 94.94 119 LYS A N 1
ATOM 958 C CA . LYS A 1 119 ? 0.030 -5.033 -10.431 1.00 94.94 119 LYS A CA 1
ATOM 959 C C . LYS A 1 119 ? 0.428 -6.498 -10.581 1.00 94.94 119 LYS A C 1
ATOM 961 O O . LYS A 1 119 ? -0.216 -7.254 -11.298 1.00 94.94 119 LYS A O 1
ATOM 966 N N . GLU A 1 120 ? 1.523 -6.884 -9.933 1.00 93.19 120 GLU A N 1
ATOM 967 C CA . GLU A 1 120 ? 2.223 -8.148 -10.182 1.00 93.19 120 GLU A CA 1
ATOM 968 C C . GLU A 1 120 ? 1.517 -9.322 -9.508 1.00 93.19 120 GLU A C 1
ATOM 970 O O . GLU A 1 120 ? 1.408 -10.407 -10.074 1.00 93.19 120 GLU A O 1
ATOM 975 N N . GLY A 1 121 ? 1.028 -9.106 -8.285 1.00 89.81 121 GLY A N 1
ATOM 976 C CA . GLY A 1 121 ? 0.265 -10.113 -7.557 1.00 89.81 121 GLY A CA 1
ATOM 977 C C . GLY A 1 121 ? -1.210 -10.113 -7.947 1.00 89.81 121 GLY A C 1
ATOM 978 O O . GLY A 1 121 ? -1.785 -11.162 -8.231 1.00 89.81 121 GLY A O 1
ATOM 979 N N . GLY A 1 122 ? -1.814 -8.927 -7.948 1.00 89.75 122 GLY A N 1
ATOM 980 C CA . GLY A 1 122 ? -3.239 -8.722 -8.175 1.00 89.75 122 GLY A CA 1
ATOM 981 C C . GLY A 1 122 ? -3.689 -8.798 -9.628 1.00 89.75 122 GLY A C 1
ATOM 982 O O . GLY A 1 122 ? -4.870 -9.035 -9.879 1.00 89.75 122 GLY A O 1
ATOM 983 N N . GLY A 1 123 ? -2.769 -8.621 -10.577 1.00 85.00 123 GLY A N 1
ATOM 984 C CA . GLY A 1 123 ? -3.066 -8.645 -12.006 1.00 85.00 123 GLY A CA 1
ATOM 985 C C . GLY A 1 123 ? -3.810 -7.409 -12.512 1.00 85.00 123 GLY A C 1
ATOM 986 O O . GLY A 1 123 ? -4.365 -7.463 -13.607 1.00 85.00 123 GLY A O 1
ATOM 987 N N . ILE A 1 124 ? -3.843 -6.307 -11.751 1.00 88.12 124 ILE A N 1
ATOM 988 C CA . ILE A 1 124 ? -4.437 -5.054 -12.234 1.00 88.12 124 ILE A CA 1
ATOM 989 C C . ILE A 1 124 ? -3.520 -4.494 -13.331 1.00 88.12 124 ILE A C 1
ATOM 991 O O . ILE A 1 124 ? -2.340 -4.234 -13.061 1.00 88.12 124 ILE A O 1
ATOM 995 N N . PRO A 1 125 ? -4.011 -4.321 -14.571 1.00 84.38 125 PRO A N 1
ATOM 996 C CA . PRO A 1 125 ? -3.198 -3.777 -15.645 1.00 84.38 125 PRO A CA 1
ATOM 997 C C . PRO A 1 125 ? -2.860 -2.314 -15.356 1.00 84.38 125 PRO A C 1
ATOM 999 O O . PRO A 1 125 ? -3.673 -1.570 -14.807 1.00 84.38 125 PRO A O 1
ATOM 1002 N N . MET A 1 126 ? -1.660 -1.896 -15.762 1.00 84.75 126 MET A N 1
ATOM 1003 C CA . MET A 1 126 ? -1.334 -0.471 -15.781 1.00 84.75 126 MET A CA 1
ATOM 1004 C C . MET A 1 126 ? -2.259 0.248 -16.744 1.00 84.75 126 MET A C 1
ATOM 1006 O O . MET A 1 126 ? -2.696 -0.314 -17.751 1.00 84.75 126 MET A O 1
ATOM 1010 N N . VAL A 1 127 ? -2.535 1.503 -16.429 1.00 73.69 127 VAL A N 1
ATOM 1011 C CA . VAL A 1 127 ? -3.225 2.395 -17.347 1.00 73.69 127 VAL A CA 1
ATOM 1012 C C . VAL A 1 127 ? -2.159 3.310 -17.910 1.00 73.69 127 VAL A C 1
ATOM 1014 O O . VAL A 1 127 ? -1.765 4.279 -17.265 1.00 73.69 127 VAL A O 1
ATOM 1017 N N . ASP A 1 128 ? -1.673 2.947 -19.090 1.00 60.53 128 ASP A N 1
ATOM 1018 C CA . ASP A 1 128 ? -0.748 3.748 -19.867 1.00 60.53 128 ASP A CA 1
ATOM 1019 C C . ASP A 1 128 ? -1.326 4.035 -21.266 1.00 60.53 128 ASP A C 1
ATOM 1021 O O . ASP A 1 128 ? -2.010 3.225 -21.887 1.00 60.53 128 ASP A O 1
ATOM 1025 N N . GLU A 1 129 ? -1.156 5.275 -21.714 1.00 43.94 129 GLU A N 1
ATOM 1026 C CA . GLU A 1 129 ? -1.121 5.688 -23.126 1.00 43.94 129 GLU A CA 1
ATOM 1027 C C . GLU A 1 129 ? -2.337 5.451 -24.054 1.00 43.94 129 GLU A C 1
ATOM 1029 O O . GLU A 1 129 ? -2.258 5.761 -25.243 1.00 43.94 129 GLU A O 1
ATOM 1034 N N . GLY A 1 130 ? -3.494 4.998 -23.562 1.00 42.19 130 GLY A N 1
ATOM 1035 C CA . GLY A 1 130 ? -4.671 4.751 -24.417 1.00 42.19 130 GLY A CA 1
ATOM 1036 C C . GLY A 1 130 ? -5.837 5.747 -24.329 1.00 42.19 130 GLY A C 1
ATOM 1037 O O . GLY A 1 130 ? -6.664 5.787 -25.241 1.00 42.19 130 GLY A O 1
ATOM 1038 N N . TRP A 1 131 ? -5.971 6.509 -23.235 1.00 48.12 131 TRP A N 1
ATOM 1039 C CA . TRP A 1 131 ? -7.284 7.073 -22.861 1.00 48.12 131 TRP A CA 1
ATOM 1040 C C . TRP A 1 131 ? -7.401 8.609 -22.865 1.00 48.12 131 TRP A C 1
ATOM 1042 O O . TRP A 1 131 ? -8.520 9.118 -22.854 1.00 48.12 131 TRP A O 1
ATOM 1052 N N . ASN A 1 132 ? -6.314 9.378 -22.953 1.00 40.62 132 ASN A N 1
ATOM 1053 C CA . ASN A 1 132 ? -6.375 10.801 -23.314 1.00 40.62 132 ASN A CA 1
ATOM 1054 C C . ASN A 1 132 ? -4.971 11.318 -23.659 1.00 40.62 132 ASN A C 1
ATOM 1056 O O . ASN A 1 132 ? -4.001 10.922 -23.029 1.00 40.62 132 ASN A O 1
ATOM 1060 N N . GLY A 1 133 ? -4.842 12.207 -24.646 1.00 36.19 133 GLY A N 1
ATOM 1061 C CA . GLY A 1 133 ? -3.547 12.664 -25.188 1.00 36.19 133 GLY A CA 1
ATOM 1062 C C . GLY A 1 133 ? -2.705 13.576 -24.279 1.00 36.19 133 GLY A C 1
ATOM 1063 O O . GLY A 1 133 ? -1.845 14.295 -24.785 1.00 36.19 133 GLY A O 1
ATOM 1064 N N . TYR A 1 134 ? -2.961 13.587 -22.971 1.00 40.34 134 TYR A N 1
ATOM 1065 C CA . TYR A 1 134 ? -2.242 14.384 -21.983 1.00 40.34 134 TYR A CA 1
ATOM 1066 C C . TYR A 1 134 ? -1.940 13.526 -20.759 1.00 40.34 134 TYR A C 1
ATOM 1068 O O . TYR A 1 134 ? -2.849 12.912 -20.216 1.00 40.34 134 TYR A O 1
ATOM 1076 N N . TRP A 1 135 ? -0.673 13.540 -20.340 1.00 44.34 135 TRP A N 1
ATOM 1077 C CA . TRP A 1 135 ? -0.193 13.019 -19.063 1.00 44.34 135 TRP A CA 1
ATOM 1078 C C . TRP A 1 135 ? -1.079 13.525 -17.921 1.00 44.34 135 TRP A C 1
ATOM 1080 O O . TRP A 1 135 ? -1.025 14.714 -17.589 1.00 44.34 135 TRP A O 1
ATOM 1090 N N . ASP A 1 136 ? -1.896 12.640 -17.357 1.00 53.62 136 ASP A N 1
ATOM 1091 C CA . ASP A 1 136 ? -2.793 12.951 -16.248 1.00 53.62 136 ASP A CA 1
ATOM 1092 C C . ASP A 1 136 ? -2.219 12.355 -14.956 1.00 53.62 136 ASP A C 1
ATOM 1094 O O . ASP A 1 136 ? -1.625 11.277 -14.941 1.00 53.62 136 ASP A O 1
ATOM 1098 N N . SER A 1 137 ? -2.403 13.056 -13.842 1.00 49.50 137 SER A N 1
ATOM 1099 C CA . SER A 1 137 ? -2.202 12.510 -12.495 1.00 49.50 137 SER A CA 1
ATOM 1100 C C . SER A 1 137 ? -2.966 11.201 -12.246 1.00 49.50 137 SER A C 1
ATOM 1102 O O . SER A 1 137 ? -2.582 10.455 -11.345 1.00 49.50 137 SER A O 1
ATOM 1104 N N . ASP A 1 138 ? -3.994 10.923 -13.054 1.00 56.22 138 ASP A N 1
ATOM 1105 C CA . ASP A 1 138 ? -4.804 9.705 -13.038 1.00 56.22 138 ASP A CA 1
ATOM 1106 C C . ASP A 1 138 ? -4.148 8.481 -13.712 1.00 56.22 138 ASP A C 1
ATOM 1108 O O . ASP A 1 138 ? -4.682 7.377 -13.586 1.00 56.22 138 ASP A O 1
ATOM 1112 N N . ASP A 1 139 ? -3.022 8.614 -14.421 1.00 74.62 139 ASP A N 1
ATOM 1113 C CA . ASP A 1 139 ? -2.332 7.458 -15.013 1.00 74.62 139 ASP A CA 1
ATOM 1114 C C . ASP A 1 139 ? -1.598 6.668 -13.925 1.00 74.62 139 ASP A C 1
ATOM 1116 O O . ASP A 1 139 ? -0.948 7.272 -13.072 1.00 74.62 139 ASP A O 1
ATOM 1120 N N . TRP A 1 140 ? -1.678 5.332 -13.949 1.00 87.19 140 TRP A N 1
ATOM 1121 C CA . TRP A 1 140 ? -1.003 4.430 -13.001 1.00 87.19 140 TRP A CA 1
ATOM 1122 C C . TRP A 1 140 ? -0.145 3.429 -13.750 1.00 87.19 140 TRP A C 1
ATOM 1124 O O . TRP A 1 140 ? -0.626 2.419 -14.272 1.00 87.19 140 TRP A O 1
ATOM 1134 N N . PHE A 1 141 ? 1.143 3.746 -13.813 1.00 86.75 141 PHE A N 1
ATOM 1135 C CA . PHE A 1 141 ? 2.135 2.947 -14.511 1.00 86.75 141 PHE A CA 1
ATOM 1136 C C . PHE A 1 141 ? 3.515 3.019 -13.848 1.00 86.75 141 PHE A C 1
ATOM 1138 O O . PHE A 1 141 ? 3.858 3.989 -13.155 1.00 86.75 141 PHE A O 1
ATOM 1145 N N . TYR A 1 142 ? 4.300 1.988 -14.149 1.00 90.50 142 TYR A N 1
ATOM 1146 C CA . TYR A 1 142 ? 5.731 1.871 -13.929 1.00 90.50 142 TYR A CA 1
ATOM 1147 C C . TYR A 1 142 ? 6.347 1.107 -15.099 1.00 90.50 142 TYR A C 1
ATOM 1149 O O . TYR A 1 142 ? 5.994 -0.045 -15.372 1.00 90.50 142 TYR A O 1
ATOM 1157 N N . TYR A 1 143 ? 7.301 1.742 -15.757 1.00 88.69 143 TYR A N 1
ATOM 1158 C CA . TYR A 1 143 ? 8.053 1.202 -16.867 1.00 88.69 143 TYR A CA 1
ATOM 1159 C C . TYR A 1 143 ? 9.505 1.041 -16.484 1.00 88.69 143 TYR A C 1
ATOM 1161 O O . TYR A 1 143 ? 10.218 2.012 -16.234 1.00 88.69 143 TYR A O 1
ATOM 1169 N N . ARG A 1 144 ? 9.930 -0.216 -16.499 1.00 90.00 144 ARG A N 1
ATOM 1170 C CA . ARG A 1 144 ? 11.322 -0.576 -16.323 1.00 90.00 144 ARG A CA 1
ATOM 1171 C C . ARG A 1 144 ? 12.084 -0.398 -17.632 1.00 90.00 144 ARG A C 1
ATOM 1173 O O . ARG A 1 144 ? 11.657 -0.931 -18.660 1.00 90.00 144 ARG A O 1
ATOM 1180 N N . ASN A 1 145 ? 13.233 0.263 -17.584 1.00 88.00 145 ASN A N 1
ATOM 1181 C CA . ASN A 1 145 ? 14.212 0.280 -18.652 1.00 88.00 145 ASN A CA 1
ATOM 1182 C C . ASN A 1 145 ? 15.364 -0.685 -18.332 1.00 88.00 145 ASN A C 1
ATOM 1184 O O . ASN A 1 145 ? 16.025 -0.618 -17.303 1.00 88.00 145 ASN A O 1
ATOM 1188 N N . GLY A 1 146 ? 15.631 -1.625 -19.236 1.00 91.12 146 GLY A N 1
ATOM 1189 C CA . GLY A 1 146 ? 16.697 -2.605 -19.034 1.00 91.12 146 GLY A CA 1
ATOM 1190 C C . GLY A 1 146 ? 16.411 -3.621 -17.919 1.00 91.12 146 GLY A C 1
ATOM 1191 O O . GLY A 1 146 ? 15.287 -4.088 -17.738 1.00 91.12 146 GLY A O 1
ATOM 1192 N N . SER A 1 147 ? 17.472 -4.071 -17.245 1.00 92.56 147 SER A N 1
ATOM 1193 C CA . SER A 1 147 ? 17.426 -5.228 -16.342 1.00 92.56 147 SER A CA 1
ATOM 1194 C C . SER A 1 147 ? 18.304 -5.080 -15.101 1.00 92.56 147 SER A C 1
ATOM 1196 O O . SER A 1 147 ? 18.581 -6.082 -14.441 1.00 92.56 147 SER A O 1
ATOM 1198 N N . ASP A 1 148 ? 18.801 -3.878 -14.810 1.00 92.56 148 ASP A N 1
ATOM 1199 C CA . ASP A 1 148 ? 19.586 -3.654 -13.601 1.00 92.56 148 ASP A CA 1
ATOM 1200 C C . ASP A 1 148 ? 18.712 -3.627 -12.349 1.00 92.56 148 ASP A C 1
ATOM 1202 O O . ASP A 1 148 ? 17.509 -3.362 -12.399 1.00 92.56 148 ASP A O 1
ATOM 1206 N N . ASP A 1 149 ? 19.328 -4.005 -11.234 1.00 94.56 149 ASP A N 1
ATOM 1207 C CA . ASP A 1 149 ? 18.655 -4.119 -9.950 1.00 94.56 149 ASP A CA 1
ATOM 1208 C C . ASP A 1 149 ? 18.322 -2.725 -9.409 1.00 94.56 149 ASP A C 1
ATOM 1210 O O . ASP A 1 149 ? 19.197 -1.865 -9.315 1.00 94.56 149 ASP A O 1
ATOM 1214 N N . TYR A 1 150 ? 17.071 -2.550 -8.987 1.00 90.31 150 TYR A N 1
ATOM 1215 C CA . TYR A 1 150 ? 16.567 -1.362 -8.299 1.00 90.31 150 TYR A CA 1
ATOM 1216 C C . TYR A 1 150 ? 16.738 -0.049 -9.060 1.00 90.31 150 TYR A C 1
ATOM 1218 O O . TYR A 1 150 ? 16.948 0.981 -8.421 1.00 90.31 150 TYR A O 1
ATOM 1226 N N . ASP A 1 151 ? 16.654 -0.085 -10.395 1.00 90.38 151 ASP A N 1
ATOM 1227 C CA . ASP A 1 151 ? 16.820 1.113 -11.227 1.00 90.38 151 ASP A CA 1
ATOM 1228 C C . ASP A 1 151 ? 18.149 1.833 -10.905 1.00 90.38 151 ASP A C 1
ATOM 1230 O O . ASP A 1 151 ? 18.231 3.044 -10.703 1.00 90.38 151 ASP A O 1
ATOM 1234 N N . SER A 1 152 ? 19.236 1.060 -10.794 1.00 89.06 152 SER A N 1
ATOM 1235 C CA . SER A 1 152 ? 20.565 1.582 -10.452 1.00 89.06 152 SER A CA 1
ATOM 1236 C C . SER A 1 152 ? 21.070 2.644 -11.440 1.00 89.06 152 SER A C 1
ATOM 1238 O O . SER A 1 152 ? 21.921 3.465 -11.086 1.00 89.06 152 SER A O 1
ATOM 1240 N N . LYS A 1 153 ? 20.545 2.645 -12.671 1.00 87.69 153 LYS A N 1
ATOM 1241 C CA . LYS A 1 153 ? 20.828 3.650 -13.703 1.00 87.69 153 LYS A CA 1
ATOM 1242 C C . LYS A 1 153 ? 19.906 4.870 -13.665 1.00 87.69 153 LYS A C 1
ATOM 1244 O O . LYS A 1 153 ? 20.248 5.862 -14.310 1.00 87.69 153 LYS A O 1
ATOM 1249 N N . ASN A 1 154 ? 18.844 4.854 -12.860 1.00 85.00 154 ASN A N 1
ATOM 1250 C CA . ASN A 1 154 ? 17.844 5.919 -12.749 1.00 85.00 154 ASN A CA 1
ATOM 1251 C C . ASN A 1 154 ? 17.219 6.294 -14.103 1.00 85.00 154 ASN A C 1
ATOM 1253 O O . ASN A 1 154 ? 17.143 7.479 -14.450 1.00 85.00 154 ASN A O 1
ATOM 1257 N N . ASP A 1 155 ? 16.842 5.288 -14.883 1.00 85.38 155 ASP A N 1
ATOM 1258 C CA . ASP A 1 155 ? 16.246 5.425 -16.211 1.00 85.38 155 ASP A CA 1
ATOM 1259 C C . ASP A 1 155 ? 14.875 4.744 -16.352 1.00 85.38 155 ASP A C 1
ATOM 1261 O O . ASP A 1 155 ? 14.271 4.816 -17.427 1.00 85.38 155 ASP A O 1
ATOM 1265 N N . ASP A 1 156 ? 14.344 4.177 -15.267 1.00 87.25 156 ASP A N 1
ATOM 1266 C CA . ASP A 1 156 ? 12.939 3.785 -15.170 1.00 87.25 156 ASP A CA 1
ATOM 1267 C C . ASP A 1 156 ? 12.004 5.013 -15.177 1.00 87.25 156 ASP A C 1
ATOM 1269 O O . ASP A 1 156 ? 12.372 6.141 -14.833 1.00 87.25 156 ASP A O 1
ATOM 1273 N N . SER A 1 157 ? 10.749 4.799 -15.577 1.00 84.25 157 SER A N 1
ATOM 1274 C CA . SER A 1 157 ? 9.714 5.836 -15.621 1.00 84.25 157 SER A CA 1
ATOM 1275 C C . SER A 1 157 ? 8.474 5.398 -14.857 1.00 84.25 157 SER A C 1
ATOM 1277 O O . SER A 1 157 ? 8.053 4.251 -14.956 1.00 84.25 157 SER A O 1
ATOM 1279 N N . TRP A 1 158 ? 7.847 6.305 -14.112 1.00 87.25 158 TRP A N 1
ATOM 1280 C CA . TRP A 1 158 ? 6.638 6.003 -13.349 1.00 87.25 158 TRP A CA 1
ATOM 1281 C C . TRP A 1 158 ? 5.742 7.229 -13.178 1.00 87.25 158 TRP A C 1
ATOM 1283 O O . TRP A 1 158 ? 6.176 8.381 -13.251 1.00 87.25 158 TRP A O 1
ATOM 1293 N N . SER A 1 159 ? 4.470 6.957 -12.913 1.00 82.75 159 SER A N 1
ATOM 1294 C CA . SER A 1 159 ? 3.452 7.961 -12.585 1.00 82.75 159 SER A CA 1
ATOM 1295 C C . SER A 1 159 ? 3.488 8.386 -11.114 1.00 82.75 159 SER A C 1
ATOM 1297 O O . SER A 1 159 ? 3.979 7.664 -10.244 1.00 82.75 159 SER A O 1
ATOM 1299 N N . TRP A 1 160 ? 2.887 9.537 -10.792 1.00 80.75 160 TRP A N 1
ATOM 1300 C CA . TRP A 1 160 ? 2.693 9.931 -9.392 1.00 80.75 160 TRP A CA 1
ATOM 1301 C C . TRP A 1 160 ? 1.762 8.984 -8.641 1.00 80.75 160 TRP A C 1
ATOM 1303 O O . TRP A 1 160 ? 2.037 8.687 -7.482 1.00 80.75 160 TRP A O 1
ATOM 1313 N N . SER A 1 161 ? 0.707 8.478 -9.282 1.00 86.31 161 SER A N 1
ATOM 1314 C CA . SER A 1 161 ? -0.211 7.515 -8.664 1.00 86.31 161 SER A CA 1
ATOM 1315 C C . SER A 1 161 ? 0.466 6.180 -8.331 1.00 86.31 161 SER A C 1
ATOM 1317 O O . SER A 1 161 ? 0.035 5.498 -7.408 1.00 86.31 161 SER A O 1
ATOM 1319 N N . TRP A 1 162 ? 1.571 5.824 -9.001 1.00 91.38 162 TRP A N 1
ATOM 1320 C CA . TRP A 1 162 ? 2.355 4.639 -8.647 1.00 91.38 162 TRP A CA 1
ATOM 1321 C C . TRP A 1 162 ? 3.083 4.784 -7.302 1.00 91.38 162 TRP A C 1
ATOM 1323 O O . TRP A 1 162 ? 3.225 3.807 -6.565 1.00 91.38 162 TRP A O 1
ATOM 1333 N N . VAL A 1 163 ? 3.540 5.997 -6.963 1.00 87.81 163 VAL A N 1
ATOM 1334 C CA . VAL A 1 163 ? 4.464 6.239 -5.834 1.00 87.81 163 VAL A CA 1
ATOM 1335 C C . VAL A 1 163 ? 3.909 7.135 -4.719 1.00 87.81 163 VAL A C 1
ATOM 1337 O O . VAL A 1 163 ? 4.469 7.152 -3.624 1.00 87.81 163 VAL A O 1
ATOM 1340 N N . LYS A 1 164 ? 2.803 7.860 -4.930 1.00 84.00 164 LYS A N 1
ATOM 1341 C CA . LYS A 1 164 ? 2.191 8.758 -3.932 1.00 84.00 164 LYS A CA 1
ATOM 1342 C C . LYS A 1 164 ? 0.843 8.251 -3.436 1.00 84.00 164 LYS A C 1
ATOM 1344 O O . LYS A 1 164 ? -0.017 7.871 -4.219 1.00 84.00 164 LYS A O 1
ATOM 1349 N N . VAL A 1 165 ? 0.647 8.341 -2.121 1.00 84.94 165 VAL A N 1
ATOM 1350 C CA . VAL A 1 165 ? -0.526 7.821 -1.399 1.00 84.94 165 VAL A CA 1
ATOM 1351 C C . VAL A 1 165 ? -1.832 8.431 -1.909 1.00 84.94 165 VAL A C 1
ATOM 1353 O O . VAL A 1 165 ? -2.764 7.693 -2.232 1.00 84.94 165 VAL A O 1
ATOM 1356 N N . GLU A 1 166 ? -1.897 9.761 -2.016 1.00 85.62 166 GLU A N 1
ATOM 1357 C CA . GLU A 1 166 ? -3.118 10.441 -2.463 1.00 85.62 166 GLU A CA 1
ATOM 1358 C C . GLU A 1 166 ? -3.408 10.194 -3.943 1.00 85.62 166 GLU A C 1
ATOM 1360 O O . GLU A 1 166 ? -4.524 9.826 -4.292 1.00 85.62 166 GLU A O 1
ATOM 1365 N N . SER A 1 167 ? -2.389 10.274 -4.800 1.00 85.62 167 SER A N 1
ATOM 1366 C CA . SER A 1 167 ? -2.550 10.006 -6.232 1.00 85.62 167 SER A CA 1
ATOM 1367 C C . SER A 1 167 ? -2.950 8.550 -6.511 1.00 85.62 167 SER A C 1
ATOM 1369 O O . SER A 1 167 ? -3.746 8.301 -7.411 1.00 85.62 167 SER A O 1
ATOM 1371 N N . LEU A 1 168 ? -2.460 7.576 -5.729 1.00 92.00 168 LEU A N 1
ATOM 1372 C CA . LEU A 1 168 ? -2.926 6.187 -5.824 1.00 92.00 168 LEU A CA 1
ATOM 1373 C C . LEU A 1 168 ? -4.411 6.079 -5.461 1.00 92.00 168 LEU A C 1
ATOM 1375 O O . LEU A 1 168 ? -5.162 5.377 -6.128 1.00 92.00 168 LEU A O 1
ATOM 1379 N N . TYR A 1 169 ? -4.850 6.763 -4.405 1.00 94.06 169 TYR A N 1
ATOM 1380 C CA . TYR A 1 169 ? -6.255 6.765 -4.006 1.00 94.06 169 TYR A CA 1
ATOM 1381 C C . TYR A 1 169 ? -7.167 7.358 -5.081 1.00 94.06 169 TYR A C 1
ATOM 1383 O O . TYR A 1 169 ? -8.197 6.760 -5.405 1.00 94.06 169 TYR A O 1
ATOM 1391 N N . GLU A 1 170 ? -6.782 8.506 -5.639 1.00 87.69 170 GLU A N 1
ATOM 1392 C CA . GLU A 1 170 ? -7.507 9.152 -6.733 1.00 87.69 170 GLU A CA 1
ATOM 1393 C C . GLU A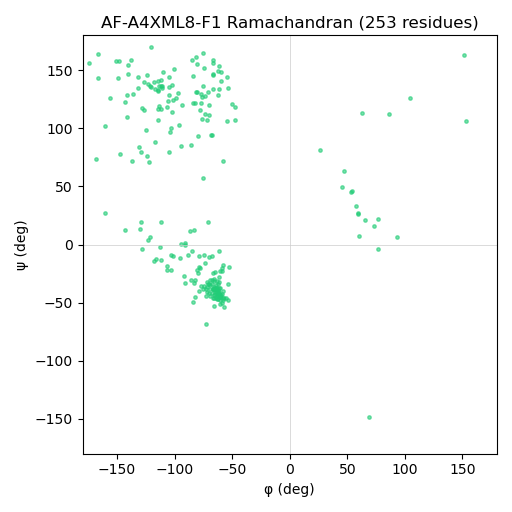 1 170 ? -7.600 8.204 -7.928 1.00 87.69 170 GLU A C 1
ATOM 1395 O O . GLU A 1 170 ? -8.702 7.942 -8.400 1.00 87.69 170 GLU A O 1
ATOM 1400 N N . HIS A 1 171 ? -6.489 7.574 -8.326 1.00 86.69 171 HIS A N 1
ATOM 1401 C CA . HIS A 1 171 ? -6.492 6.577 -9.394 1.00 86.69 171 HIS A CA 1
ATOM 1402 C C . HIS A 1 171 ? -7.461 5.421 -9.106 1.00 86.69 171 HIS A C 1
ATOM 1404 O O . HIS A 1 171 ? -8.348 5.130 -9.912 1.00 86.69 171 HIS A O 1
ATOM 1410 N N . LEU A 1 172 ? -7.335 4.772 -7.943 1.00 90.75 172 LEU A N 1
ATOM 1411 C CA . LEU A 1 172 ? -8.161 3.614 -7.599 1.00 90.75 172 LEU A CA 1
ATOM 1412 C C . LEU A 1 172 ? -9.655 3.965 -7.603 1.00 90.75 172 LEU A C 1
ATOM 1414 O O . LEU A 1 172 ? -10.467 3.196 -8.119 1.00 90.75 172 LEU A O 1
ATOM 1418 N N . THR A 1 173 ? -10.021 5.126 -7.059 1.00 89.50 173 THR A N 1
ATOM 1419 C CA . THR A 1 173 ? -11.426 5.526 -6.907 1.00 89.50 173 THR A CA 1
ATOM 1420 C C . THR A 1 173 ? -12.023 6.129 -8.176 1.00 89.50 173 THR A C 1
ATOM 1422 O O . THR A 1 173 ? -13.110 5.717 -8.586 1.00 89.50 173 THR A O 1
ATOM 1425 N N . ASN A 1 174 ? -11.318 7.034 -8.859 1.00 85.56 174 ASN A N 1
ATOM 1426 C CA . ASN A 1 174 ? -11.798 7.679 -10.086 1.00 85.56 174 ASN A CA 1
ATOM 1427 C C . ASN A 1 174 ? -11.950 6.684 -11.242 1.00 85.56 174 ASN A C 1
ATOM 1429 O O . ASN A 1 174 ? -12.811 6.860 -12.107 1.00 85.56 174 ASN A O 1
ATOM 1433 N N . ARG A 1 175 ? -11.135 5.621 -11.260 1.00 81.69 175 ARG A N 1
ATOM 1434 C CA . ARG A 1 175 ? -11.171 4.582 -12.301 1.00 81.69 175 ARG A CA 1
ATOM 1435 C C . ARG A 1 175 ? -12.101 3.417 -11.962 1.00 81.69 175 ARG A C 1
ATOM 1437 O O . ARG A 1 175 ? -12.227 2.497 -12.765 1.00 81.69 175 ARG A O 1
ATOM 1444 N N . GLY A 1 176 ? -12.763 3.448 -10.802 1.00 84.50 176 GLY A N 1
ATOM 1445 C CA . GLY A 1 176 ? -13.655 2.375 -10.359 1.00 84.50 176 GLY A CA 1
ATOM 1446 C C . GLY A 1 176 ? -12.939 1.049 -10.083 1.00 84.50 176 GLY A C 1
ATOM 1447 O O . GLY A 1 176 ? -13.579 0.005 -10.102 1.00 84.50 176 GLY A O 1
ATOM 1448 N N . ILE A 1 177 ? -11.625 1.087 -9.840 1.00 89.38 177 ILE A N 1
ATOM 1449 C CA . ILE A 1 177 ? -10.813 -0.075 -9.451 1.00 89.38 177 ILE A CA 1
ATOM 1450 C C . ILE A 1 177 ? -11.038 -0.393 -7.971 1.00 89.38 177 ILE A C 1
ATOM 1452 O O . ILE A 1 177 ? -11.053 -1.554 -7.573 1.00 89.38 177 ILE A O 1
ATOM 1456 N N . GLY A 1 178 ? -11.224 0.637 -7.147 1.00 93.25 178 GLY A N 1
ATOM 1457 C CA . GLY A 1 178 ? -11.496 0.521 -5.725 1.00 93.25 178 GLY A CA 1
ATOM 1458 C C . GLY A 1 178 ? -12.579 1.486 -5.264 1.00 93.25 178 GLY A C 1
ATOM 1459 O O . GLY A 1 178 ? -12.849 2.510 -5.888 1.00 93.25 178 GLY A O 1
ATOM 1460 N N . GLN A 1 179 ? -13.194 1.164 -4.133 1.00 96.00 179 GLN A N 1
ATOM 1461 C CA . GLN A 1 179 ? -14.199 1.999 -3.485 1.00 96.00 179 GLN A CA 1
ATOM 1462 C C . GLN A 1 179 ? -13.897 2.153 -1.998 1.00 96.00 179 GLN A C 1
ATOM 1464 O O . GLN A 1 179 ? -13.442 1.216 -1.340 1.00 96.00 179 GLN A O 1
ATOM 1469 N N . VAL A 1 180 ? -14.186 3.331 -1.446 1.00 97.88 180 VAL A N 1
ATOM 1470 C CA . VAL A 1 180 ? -14.070 3.545 -0.001 1.00 97.88 180 VAL A CA 1
ATOM 1471 C C . VAL A 1 180 ? -15.210 2.830 0.713 1.00 97.88 180 VAL A C 1
ATOM 1473 O O . VAL A 1 180 ? -16.380 3.047 0.398 1.00 97.88 180 VAL A O 1
ATOM 1476 N N . VAL A 1 181 ? -14.871 2.008 1.703 1.00 97.62 181 VAL A N 1
ATOM 1477 C CA . VAL A 1 181 ? -15.836 1.294 2.545 1.00 97.62 181 VAL A CA 1
ATOM 1478 C C . VAL A 1 181 ? -15.848 1.854 3.972 1.00 97.62 181 VAL A C 1
ATOM 1480 O O . VAL A 1 181 ? -14.827 2.335 4.463 1.00 97.62 181 VAL A O 1
ATOM 1483 N N . PRO A 1 182 ? -16.998 1.824 4.670 1.00 95.06 182 PRO A N 1
ATOM 1484 C CA . PRO A 1 182 ? -17.149 2.526 5.945 1.00 95.06 182 PRO A CA 1
ATOM 1485 C C . PRO A 1 182 ? -16.526 1.792 7.141 1.00 95.06 182 PRO A C 1
ATOM 1487 O O . PRO A 1 182 ? -16.302 2.407 8.183 1.00 95.06 182 PRO A O 1
ATOM 1490 N N . SER A 1 183 ? -16.278 0.483 7.030 1.00 94.31 183 SER A N 1
ATOM 1491 C CA . SER A 1 183 ? -15.809 -0.350 8.140 1.00 94.31 183 SER A CA 1
ATOM 1492 C C . SER A 1 183 ? -14.763 -1.365 7.692 1.00 94.31 183 SER A C 1
ATOM 1494 O O . SER A 1 183 ? -14.771 -1.834 6.557 1.00 94.31 183 SER A O 1
ATOM 1496 N N . VAL A 1 184 ? -13.924 -1.775 8.645 1.00 94.62 184 VAL A N 1
ATOM 1497 C CA . VAL A 1 184 ? -12.993 -2.903 8.504 1.00 94.62 184 VAL A CA 1
ATOM 1498 C C . VAL A 1 184 ? -13.710 -4.225 8.222 1.00 94.62 184 VAL A C 1
ATOM 1500 O O . VAL A 1 184 ? -13.118 -5.127 7.645 1.00 94.62 184 VAL A O 1
ATOM 1503 N N . ASP A 1 185 ? -14.990 -4.345 8.581 1.00 94.31 185 ASP A N 1
ATOM 1504 C CA . ASP A 1 185 ? -15.785 -5.550 8.305 1.00 94.31 185 ASP A CA 1
ATOM 1505 C C . ASP A 1 185 ? -16.028 -5.770 6.807 1.00 94.31 185 ASP A C 1
ATOM 1507 O O . ASP A 1 185 ? -16.259 -6.902 6.379 1.00 94.31 185 ASP A O 1
ATOM 1511 N N . ASN A 1 186 ? -15.967 -4.691 6.022 1.00 95.19 186 ASN A N 1
ATOM 1512 C CA . ASN A 1 186 ? -16.109 -4.713 4.571 1.00 95.19 186 ASN A CA 1
ATOM 1513 C C . ASN A 1 186 ? -14.793 -5.012 3.846 1.00 95.19 186 ASN A C 1
ATOM 1515 O O . ASN A 1 186 ? -14.810 -5.124 2.625 1.00 95.19 186 ASN A O 1
ATOM 1519 N N . LEU A 1 187 ? -13.677 -5.104 4.574 1.00 96.69 187 LEU A N 1
ATOM 1520 C CA . LEU A 1 187 ? -12.383 -5.393 3.980 1.00 96.69 187 LEU A CA 1
ATOM 1521 C C . LEU A 1 187 ? -12.173 -6.895 3.790 1.00 96.69 187 LEU A C 1
ATOM 1523 O O . LEU A 1 187 ? -12.568 -7.741 4.604 1.00 96.69 187 LEU A O 1
ATOM 1527 N N . GLU A 1 188 ? -11.480 -7.207 2.711 1.00 97.00 188 GLU A N 1
ATOM 1528 C CA . GLU A 1 188 ? -10.967 -8.515 2.356 1.00 97.00 188 GLU A CA 1
ATOM 1529 C C . GLU A 1 188 ? -9.445 -8.459 2.223 1.00 97.00 188 GLU A C 1
ATOM 1531 O O . GLU A 1 188 ? -8.820 -7.397 2.228 1.00 97.00 188 GLU A O 1
ATOM 1536 N N . ILE A 1 189 ? -8.825 -9.629 2.109 1.00 98.06 189 ILE A N 1
ATOM 1537 C CA . ILE A 1 189 ? -7.415 -9.687 1.742 1.00 98.06 189 ILE A CA 1
ATOM 1538 C C . ILE A 1 189 ? -7.183 -9.043 0.366 1.00 98.06 189 ILE A C 1
ATOM 1540 O O . ILE A 1 189 ? -8.057 -9.044 -0.506 1.00 98.06 189 ILE A O 1
ATOM 1544 N N . GLY A 1 190 ? -6.010 -8.448 0.184 1.00 97.00 190 GLY A N 1
ATOM 1545 C CA . GLY A 1 190 ? -5.673 -7.672 -1.004 1.00 97.00 190 GLY A CA 1
ATOM 1546 C C . GLY A 1 190 ? -6.296 -6.272 -1.049 1.00 97.00 190 GLY A C 1
ATOM 1547 O O . GLY A 1 190 ? -5.994 -5.529 -1.975 1.00 97.00 190 GLY A O 1
ATOM 1548 N N . ASP A 1 191 ? -7.137 -5.882 -0.089 1.00 98.69 191 ASP A N 1
ATOM 1549 C CA . ASP A 1 191 ? -7.614 -4.499 0.002 1.00 98.69 191 ASP A CA 1
ATOM 1550 C C . ASP A 1 191 ? -6.546 -3.558 0.563 1.00 98.69 191 ASP A C 1
ATOM 1552 O O . ASP A 1 191 ? -5.558 -3.993 1.156 1.00 98.69 191 ASP A O 1
ATOM 1556 N N . ILE A 1 192 ? -6.749 -2.252 0.394 1.00 98.69 192 ILE A N 1
ATOM 1557 C CA . ILE A 1 192 ? -5.778 -1.231 0.792 1.00 98.69 192 ILE A CA 1
ATOM 1558 C C . ILE A 1 192 ? -6.313 -0.435 1.982 1.00 98.69 192 ILE A C 1
ATOM 1560 O O . ILE A 1 192 ? -7.471 -0.015 2.015 1.00 98.69 192 ILE A O 1
ATOM 1564 N N . ILE A 1 193 ? -5.448 -0.185 2.963 1.00 98.56 193 ILE A N 1
ATOM 1565 C CA . ILE A 1 193 ? -5.687 0.806 4.013 1.00 98.56 193 ILE A CA 1
ATOM 1566 C C . ILE A 1 193 ? -4.664 1.915 3.853 1.00 98.56 193 ILE A C 1
ATOM 1568 O O . ILE A 1 193 ? -3.466 1.657 3.739 1.00 98.56 193 ILE A O 1
ATOM 1572 N N . GLN A 1 194 ? -5.141 3.153 3.892 1.00 97.31 194 GLN A N 1
ATOM 1573 C CA . GLN A 1 194 ? -4.272 4.317 3.954 1.00 97.31 194 GLN A CA 1
ATOM 1574 C C . GLN A 1 194 ? -4.448 5.042 5.279 1.00 97.31 194 GLN A C 1
ATOM 1576 O O . GLN A 1 194 ? -5.565 5.138 5.795 1.00 97.31 194 GLN A O 1
ATOM 1581 N N . MET A 1 195 ? -3.336 5.521 5.830 1.00 87.94 195 MET A N 1
ATOM 1582 C CA . MET A 1 195 ? -3.272 6.187 7.127 1.00 87.94 195 MET A CA 1
ATOM 1583 C C . MET A 1 195 ? -2.730 7.611 6.991 1.00 87.94 195 MET A C 1
ATOM 1585 O O . MET A 1 195 ? -1.744 7.838 6.296 1.00 87.94 195 MET A O 1
ATOM 1589 N N . ASP A 1 196 ? -3.382 8.538 7.681 1.00 85.94 196 ASP A N 1
ATOM 1590 C CA . ASP A 1 196 ? -2.947 9.916 7.930 1.00 85.94 196 ASP A CA 1
ATOM 1591 C C . ASP A 1 196 ? -2.421 9.959 9.376 1.00 85.94 196 ASP A C 1
ATOM 1593 O O . ASP A 1 196 ? -3.181 9.704 10.320 1.00 85.94 196 ASP A O 1
ATOM 1597 N N . PHE A 1 197 ? -1.115 10.194 9.559 1.00 74.50 197 PHE A N 1
ATOM 1598 C CA . PHE A 1 197 ? -0.493 10.208 10.890 1.00 74.50 197 PHE A CA 1
ATOM 1599 C C . PHE A 1 197 ? -0.871 11.458 11.687 1.00 74.50 197 PHE A C 1
ATOM 1601 O O . PHE A 1 197 ? -1.025 11.399 12.915 1.00 74.50 197 PHE A O 1
ATOM 1608 N N . GLY A 1 198 ? -0.949 12.596 11.004 1.00 71.31 198 GLY A N 1
ATOM 1609 C CA . GLY A 1 198 ? -1.199 13.898 11.587 1.00 71.31 198 GLY A CA 1
ATOM 1610 C C . GLY A 1 198 ? -2.505 14.430 11.032 1.00 71.31 198 GLY A C 1
ATOM 1611 O O . GLY A 1 198 ? -2.403 15.182 10.080 1.00 71.31 198 GLY A O 1
ATOM 1612 N N . PRO A 1 199 ? -3.670 14.121 11.650 1.00 69.19 199 PRO A N 1
ATOM 1613 C CA . PRO A 1 199 ? -5.014 14.133 11.050 1.00 69.19 199 PRO A CA 1
ATOM 1614 C C . PRO A 1 199 ? -5.421 15.493 10.466 1.00 69.19 199 PRO A C 1
ATOM 1616 O O . PRO A 1 199 ? -6.252 16.220 11.023 1.00 69.19 199 PRO A O 1
ATOM 1619 N N . ASP A 1 200 ? -4.801 15.855 9.355 1.00 74.50 200 ASP A N 1
ATOM 1620 C CA . ASP A 1 200 ? -4.883 17.133 8.665 1.00 74.50 200 ASP A CA 1
ATOM 1621 C C . ASP A 1 200 ? -5.577 16.979 7.305 1.00 74.50 200 ASP A C 1
ATOM 1623 O O . ASP A 1 200 ? -5.845 17.985 6.627 1.00 74.50 200 ASP A O 1
ATOM 1627 N N . GLY A 1 201 ? -5.945 15.738 6.969 1.00 69.62 201 GLY A N 1
ATOM 1628 C CA . GLY A 1 201 ? -6.636 15.333 5.759 1.00 69.62 201 GLY A CA 1
ATOM 1629 C C . GLY A 1 201 ? -5.701 14.898 4.635 1.00 69.62 201 GLY A C 1
ATOM 1630 O O . GLY A 1 201 ? -6.198 14.688 3.531 1.00 69.62 201 GLY A O 1
ATOM 1631 N N . VAL A 1 202 ? -4.391 14.795 4.875 1.00 75.12 202 VAL A N 1
ATOM 1632 C CA . VAL A 1 202 ? -3.410 14.274 3.918 1.00 75.12 202 VAL A CA 1
ATOM 1633 C C . VAL A 1 202 ? -2.972 12.885 4.371 1.00 75.12 202 VAL A C 1
ATOM 1635 O O . VAL A 1 202 ? -2.422 12.707 5.448 1.00 75.12 202 VAL A O 1
ATOM 1638 N N . TYR A 1 203 ? -3.225 11.874 3.541 1.00 79.94 203 TYR A N 1
ATOM 1639 C CA . TYR A 1 203 ? -2.817 10.507 3.850 1.00 79.94 203 TYR A CA 1
ATOM 1640 C C . TYR A 1 203 ? -1.339 10.293 3.507 1.00 79.94 203 TYR A C 1
ATOM 1642 O O . TYR A 1 203 ? -0.896 10.581 2.396 1.00 79.94 203 TYR A O 1
ATOM 1650 N N . ASP A 1 204 ? -0.596 9.726 4.454 1.00 81.56 204 ASP A N 1
ATOM 1651 C CA . ASP A 1 204 ? 0.868 9.638 4.419 1.00 81.56 204 ASP A CA 1
ATOM 1652 C C . ASP A 1 204 ? 1.384 8.229 4.127 1.00 81.56 204 ASP A C 1
ATOM 1654 O O . ASP A 1 204 ? 2.548 8.042 3.768 1.00 81.56 204 ASP A O 1
ATOM 1658 N N . HIS A 1 205 ? 0.540 7.213 4.322 1.00 89.75 205 HIS A N 1
ATOM 1659 C CA . HIS A 1 205 ? 0.991 5.830 4.306 1.00 89.75 205 HIS A CA 1
ATOM 1660 C C . HIS A 1 205 ? -0.007 4.887 3.638 1.00 89.75 205 HIS A C 1
ATOM 1662 O O . HIS A 1 205 ? -1.175 4.864 4.019 1.00 89.75 205 HIS A O 1
ATOM 1668 N N . SER A 1 206 ? 0.468 4.078 2.685 1.00 93.25 206 SER A N 1
ATOM 1669 C CA . SER A 1 206 ? -0.294 3.007 2.026 1.00 93.25 206 SER A CA 1
ATOM 1670 C C . SER A 1 206 ? 0.124 1.631 2.536 1.00 93.25 206 SER A C 1
ATOM 1672 O O . SER A 1 206 ? 1.314 1.343 2.651 1.00 93.25 206 SER A O 1
ATOM 1674 N N . MET A 1 207 ? -0.856 0.771 2.812 1.00 98.25 207 MET A N 1
ATOM 1675 C CA . MET A 1 207 ? -0.652 -0.585 3.325 1.00 98.25 207 MET A CA 1
ATOM 1676 C C . MET A 1 207 ? -1.635 -1.555 2.668 1.00 98.25 207 MET A C 1
ATOM 1678 O O . MET A 1 207 ? -2.778 -1.183 2.402 1.00 98.25 207 MET A O 1
ATOM 1682 N N . ILE A 1 208 ? -1.221 -2.806 2.459 1.00 98.75 208 ILE A N 1
ATOM 1683 C CA . ILE A 1 208 ? -2.089 -3.866 1.926 1.00 98.75 208 ILE A CA 1
ATOM 1684 C C . ILE A 1 208 ? -2.564 -4.799 3.044 1.00 98.75 208 ILE A C 1
ATOM 1686 O O . ILE A 1 208 ? -1.790 -5.187 3.922 1.00 98.75 208 ILE A O 1
ATOM 1690 N N . VAL A 1 209 ? -3.848 -5.158 3.013 1.00 98.81 209 VAL A N 1
ATOM 1691 C CA . VAL A 1 209 ? -4.474 -6.135 3.907 1.00 98.81 209 VAL A CA 1
ATOM 1692 C C . VAL A 1 209 ? -4.034 -7.534 3.499 1.00 98.81 209 VAL A C 1
ATOM 1694 O O . VAL A 1 209 ? -4.415 -8.032 2.443 1.00 98.81 209 VAL A O 1
ATOM 1697 N N . THR A 1 210 ? -3.251 -8.197 4.343 1.00 97.75 210 THR A N 1
ATOM 1698 C CA . THR A 1 210 ? -2.727 -9.542 4.058 1.00 97.75 210 THR A CA 1
ATOM 1699 C C . THR A 1 210 ? -3.457 -10.645 4.800 1.00 97.75 210 THR A C 1
ATOM 1701 O O . THR A 1 210 ? -3.465 -11.789 4.352 1.00 97.75 210 THR A O 1
ATOM 1704 N N . LYS A 1 211 ? -4.132 -10.313 5.903 1.00 97.06 211 LYS A N 1
ATOM 1705 C CA . LYS A 1 211 ? -4.924 -11.276 6.665 1.00 97.06 211 LYS A CA 1
ATOM 1706 C C . LYS A 1 211 ? -6.111 -10.601 7.347 1.00 97.06 211 LYS A C 1
ATOM 1708 O O . LYS A 1 211 ? -6.018 -9.474 7.830 1.00 97.06 211 LYS A O 1
ATOM 1713 N N . VAL A 1 212 ? -7.231 -11.321 7.388 1.00 96.38 212 VAL A N 1
ATOM 1714 C CA . VAL A 1 212 ? -8.473 -10.904 8.046 1.00 96.38 212 VAL A CA 1
ATOM 1715 C C . VAL A 1 212 ? -8.917 -12.019 8.984 1.00 96.38 212 VAL A C 1
ATOM 1717 O O . VAL A 1 212 ? -9.215 -13.127 8.539 1.00 96.38 212 VAL A O 1
ATOM 1720 N N . GLU A 1 213 ? -8.977 -11.735 10.281 1.00 94.25 213 GLU A N 1
ATOM 1721 C CA . GLU A 1 213 ? -9.499 -12.666 11.280 1.00 94.25 213 GLU A CA 1
ATOM 1722 C C . GLU A 1 213 ? -10.878 -12.212 11.745 1.00 94.25 213 GLU A C 1
ATOM 1724 O O . GLU A 1 213 ? -11.050 -11.100 12.241 1.00 94.25 213 GLU A O 1
ATOM 1729 N N . ARG A 1 214 ? -11.874 -13.090 11.604 1.00 91.44 214 ARG A N 1
ATOM 1730 C CA . ARG A 1 214 ? -13.247 -12.836 12.048 1.00 91.44 214 ARG A CA 1
ATOM 1731 C C . ARG A 1 214 ? -13.581 -13.778 13.194 1.00 91.44 214 ARG A C 1
ATOM 1733 O O . ARG A 1 214 ? -13.555 -14.996 13.028 1.00 91.44 214 ARG A O 1
ATOM 1740 N N . THR A 1 215 ? -13.899 -13.228 14.360 1.00 83.06 215 THR A N 1
ATOM 1741 C CA . THR A 1 215 ? -14.321 -14.031 15.513 1.00 83.06 215 THR A CA 1
ATOM 1742 C C . THR A 1 215 ? -15.818 -14.338 15.457 1.00 83.06 215 THR A C 1
ATOM 1744 O O . THR A 1 215 ? -16.611 -13.599 14.868 1.00 83.06 215 THR A O 1
ATOM 1747 N N . ALA A 1 216 ? -16.243 -15.386 16.170 1.00 75.19 216 ALA A N 1
ATOM 1748 C CA . ALA A 1 216 ? -17.662 -15.715 16.351 1.00 75.19 216 ALA A CA 1
ATOM 1749 C C . ALA A 1 216 ? -18.476 -14.578 17.011 1.00 75.19 216 ALA A C 1
ATOM 1751 O O . ALA A 1 216 ? -19.694 -14.516 16.863 1.00 75.19 216 ALA A O 1
ATOM 1752 N N . THR A 1 217 ? -17.807 -13.650 17.706 1.00 78.44 217 THR A N 1
ATOM 1753 C CA . THR A 1 217 ? -18.408 -12.452 18.312 1.00 78.44 217 THR A CA 1
ATOM 1754 C C . THR A 1 217 ? -18.491 -11.257 17.353 1.00 78.44 217 THR A C 1
ATOM 1756 O O . THR A 1 217 ? -18.784 -10.151 17.800 1.00 78.44 217 THR A O 1
ATOM 1759 N N . LYS A 1 218 ? -18.251 -11.463 16.047 1.00 68.12 218 LYS A N 1
ATOM 1760 C CA . LYS A 1 218 ? -18.185 -10.421 15.004 1.00 68.12 218 LYS A CA 1
ATOM 1761 C C . LYS A 1 218 ? -17.111 -9.356 15.250 1.00 68.12 218 LYS A C 1
ATOM 1763 O O . LYS A 1 218 ? -17.245 -8.232 14.780 1.00 68.12 218 LYS A O 1
ATOM 1768 N N . LYS A 1 219 ? -16.042 -9.687 15.980 1.00 81.50 219 LYS A N 1
ATOM 1769 C CA . LYS A 1 219 ? -14.853 -8.835 16.004 1.00 81.50 219 LYS A CA 1
ATOM 1770 C C . LYS A 1 219 ? -14.022 -9.174 14.770 1.00 81.50 219 LYS A C 1
ATOM 1772 O O . LYS A 1 219 ? -13.627 -10.329 14.605 1.00 81.50 219 LYS A O 1
ATOM 1777 N N . THR A 1 220 ? -13.768 -8.177 13.934 1.00 90.88 220 THR A N 1
ATOM 1778 C CA . THR A 1 220 ? -12.843 -8.286 12.805 1.00 90.88 220 THR A CA 1
ATOM 1779 C C . THR A 1 220 ? -11.505 -7.676 13.204 1.00 90.88 220 THR A C 1
ATOM 1781 O O . THR A 1 220 ? -11.459 -6.536 13.667 1.00 90.88 220 THR A O 1
ATOM 1784 N N . GLU A 1 221 ? -10.426 -8.436 13.045 1.00 95.56 221 GLU A N 1
ATOM 1785 C CA . GLU A 1 221 ? -9.052 -7.941 13.127 1.00 95.56 221 GLU A CA 1
ATOM 1786 C C . GLU A 1 221 ? -8.420 -7.987 11.735 1.00 95.56 221 GLU A C 1
ATOM 1788 O O . GLU A 1 221 ? -8.572 -8.966 10.998 1.00 95.56 221 GLU A O 1
ATOM 1793 N N . ILE A 1 222 ? -7.733 -6.905 11.377 1.00 98.12 222 ILE A N 1
ATOM 1794 C CA . ILE A 1 222 ? -7.092 -6.728 10.075 1.00 98.12 222 ILE A CA 1
ATOM 1795 C C . ILE A 1 222 ? -5.588 -6.702 10.291 1.00 98.12 222 ILE A C 1
ATOM 1797 O O . ILE A 1 222 ? -5.108 -6.029 11.197 1.00 98.12 222 ILE A O 1
ATOM 1801 N N . TYR A 1 223 ? -4.854 -7.395 9.433 1.00 98.00 223 TYR A N 1
ATOM 1802 C CA . TYR A 1 223 ? -3.400 -7.444 9.459 1.00 98.00 223 TYR A CA 1
ATOM 1803 C C . TYR A 1 223 ? -2.849 -6.835 8.173 1.00 98.00 223 TYR A C 1
ATOM 1805 O O . TYR A 1 223 ? -3.329 -7.135 7.076 1.00 98.00 223 TYR A O 1
ATOM 1813 N N . LEU A 1 224 ? -1.854 -5.968 8.331 1.00 98.19 224 LEU A N 1
ATOM 1814 C CA . LEU A 1 224 ? -1.314 -5.119 7.279 1.00 98.19 224 LEU A CA 1
ATOM 1815 C C . LEU A 1 224 ? 0.156 -5.430 7.019 1.00 98.19 224 LEU A C 1
ATOM 1817 O O . LEU A 1 224 ? 0.935 -5.620 7.953 1.00 98.19 224 LEU A O 1
ATOM 1821 N N . THR A 1 225 ? 0.537 -5.428 5.747 1.00 95.06 225 THR A N 1
ATOM 1822 C CA . THR A 1 225 ? 1.928 -5.579 5.305 1.00 95.06 225 THR A CA 1
ATOM 1823 C C . THR A 1 225 ? 2.341 -4.358 4.480 1.00 95.06 225 THR A C 1
ATOM 1825 O O . THR A 1 225 ? 1.545 -3.861 3.681 1.00 95.06 225 THR A O 1
ATOM 1828 N N . TYR A 1 226 ? 3.548 -3.827 4.704 1.00 93.69 226 TYR A N 1
ATOM 1829 C CA . TYR A 1 226 ? 4.030 -2.579 4.091 1.00 93.69 226 TYR A CA 1
ATOM 1830 C C . TYR A 1 226 ? 5.549 -2.365 4.263 1.00 93.69 226 TYR A C 1
ATOM 1832 O O . TYR A 1 226 ? 6.176 -2.972 5.126 1.00 93.69 226 TYR A O 1
ATOM 1840 N N . HIS A 1 227 ? 6.139 -1.458 3.474 1.00 85.06 227 HIS A N 1
ATOM 1841 C CA . HIS A 1 227 ? 7.594 -1.201 3.433 1.00 85.06 227 HIS A CA 1
ATOM 1842 C C . HIS A 1 227 ? 8.110 -0.057 4.328 1.00 85.06 227 HIS A C 1
ATOM 1844 O O . HIS A 1 227 ? 9.307 0.201 4.395 1.00 85.06 227 HIS A O 1
ATOM 1850 N N . THR A 1 228 ? 7.252 0.630 5.082 1.00 76.94 228 THR A N 1
ATOM 1851 C CA . THR A 1 228 ? 7.742 1.493 6.172 1.00 76.94 228 THR A CA 1
ATOM 1852 C C . THR A 1 228 ? 8.243 0.617 7.320 1.00 76.94 228 THR A C 1
ATOM 1854 O O . THR A 1 228 ? 7.445 0.022 8.036 1.00 76.94 228 THR A O 1
ATOM 1857 N N . GLU A 1 229 ? 9.565 0.542 7.495 1.00 79.38 229 GLU A N 1
ATOM 1858 C CA . GLU A 1 229 ? 10.237 -0.382 8.427 1.00 79.38 229 GLU A CA 1
ATOM 1859 C C . GLU A 1 229 ? 9.958 -1.881 8.159 1.00 79.38 229 GLU A C 1
ATOM 1861 O O . GLU A 1 229 ? 9.995 -2.674 9.109 1.00 79.38 229 GLU A O 1
ATOM 1866 N N . ASP A 1 230 ? 9.654 -2.253 6.908 1.00 85.62 230 ASP A N 1
ATOM 1867 C CA . ASP A 1 230 ? 9.480 -3.638 6.429 1.00 85.62 230 ASP A CA 1
ATOM 1868 C C . ASP A 1 230 ? 8.590 -4.497 7.342 1.00 85.62 230 ASP A C 1
ATOM 1870 O O . ASP A 1 230 ? 9.014 -5.463 7.985 1.00 85.62 230 ASP A O 1
ATOM 1874 N N . LYS A 1 231 ? 7.324 -4.104 7.469 1.00 87.56 231 LYS A N 1
ATOM 1875 C CA . LYS A 1 231 ? 6.377 -4.704 8.407 1.00 87.56 231 LYS A CA 1
ATOM 1876 C C . LYS A 1 231 ? 5.502 -5.746 7.726 1.00 87.56 231 LYS A C 1
ATOM 1878 O O . LYS A 1 231 ? 4.873 -5.471 6.709 1.00 87.56 231 LYS A O 1
ATOM 1883 N N . LYS A 1 232 ? 5.410 -6.926 8.342 1.00 93.81 232 LYS A N 1
ATOM 1884 C CA . LYS A 1 232 ? 4.551 -8.036 7.917 1.00 93.81 232 LYS A CA 1
ATOM 1885 C C . LYS A 1 232 ? 3.468 -8.301 8.955 1.00 93.81 232 LYS A C 1
ATOM 1887 O O . LYS A 1 232 ? 3.791 -8.427 10.134 1.00 93.81 232 LYS A O 1
ATOM 1892 N N . ASP A 1 233 ? 2.227 -8.439 8.491 1.00 94.75 233 ASP A N 1
ATOM 1893 C CA . ASP A 1 233 ? 1.051 -8.799 9.294 1.00 94.75 233 ASP A CA 1
ATOM 1894 C C . ASP A 1 233 ? 0.955 -8.017 10.620 1.00 94.75 233 ASP A C 1
ATOM 1896 O O . ASP A 1 233 ? 0.769 -8.588 11.695 1.00 94.75 233 ASP A O 1
ATOM 1900 N N . VAL A 1 234 ? 1.094 -6.691 10.563 1.00 95.19 234 VAL A N 1
ATOM 1901 C CA . VAL A 1 234 ? 0.885 -5.823 11.728 1.00 95.19 234 VAL A CA 1
ATOM 1902 C C . VAL A 1 234 ? -0.617 -5.669 11.976 1.00 95.19 234 VAL A C 1
ATOM 1904 O O . VAL A 1 234 ? -1.330 -5.270 11.050 1.00 95.19 234 VAL A O 1
ATOM 1907 N N . PRO A 1 235 ? -1.122 -5.935 13.196 1.00 97.00 235 PRO A N 1
ATOM 1908 C CA . PRO A 1 235 ? -2.525 -5.710 13.519 1.00 97.00 235 PRO A CA 1
ATOM 1909 C C . PRO A 1 235 ? -2.907 -4.234 13.373 1.00 97.00 235 PRO A C 1
ATOM 1911 O O . PRO A 1 235 ? -2.232 -3.336 13.884 1.00 97.00 235 PRO A O 1
ATOM 1914 N N . LEU A 1 236 ? -4.040 -3.962 12.732 1.00 96.38 236 LEU A N 1
ATOM 1915 C CA . LEU A 1 236 ? -4.587 -2.612 12.630 1.00 96.38 236 LEU A CA 1
ATOM 1916 C C . LEU A 1 236 ? -4.920 -2.046 14.019 1.00 96.38 236 LEU A C 1
ATOM 1918 O O . LEU A 1 236 ? -4.799 -0.839 14.237 1.00 96.38 236 LEU A O 1
ATOM 1922 N N . SER A 1 237 ? -5.321 -2.894 14.971 1.00 95.56 237 SER A N 1
ATOM 1923 C CA . SER A 1 237 ? -5.519 -2.487 16.365 1.00 95.56 237 SER A CA 1
ATOM 1924 C C . SER A 1 237 ? -4.239 -1.962 17.029 1.00 95.56 237 SER A C 1
ATOM 1926 O O . SER A 1 237 ? -4.313 -0.953 17.735 1.00 95.56 237 SER A O 1
ATOM 1928 N N . ASP A 1 238 ? -3.074 -2.545 16.736 1.00 92.62 238 ASP A N 1
ATOM 1929 C CA . ASP A 1 238 ? -1.781 -2.067 17.240 1.00 92.62 238 ASP A CA 1
ATOM 1930 C C . ASP A 1 238 ? -1.415 -0.705 16.640 1.00 92.62 238 ASP A C 1
ATOM 1932 O O . ASP A 1 238 ? -0.979 0.193 17.364 1.00 92.62 238 ASP A O 1
ATOM 1936 N N . LEU A 1 239 ? -1.653 -0.500 15.337 1.00 86.81 239 LEU A N 1
ATOM 1937 C CA . LEU A 1 239 ? -1.450 0.806 14.697 1.00 86.81 239 LEU A CA 1
ATOM 1938 C C . LEU A 1 239 ? -2.362 1.878 15.293 1.00 86.81 239 LEU A C 1
ATOM 1940 O O . LEU A 1 239 ? -1.894 2.969 15.613 1.00 86.81 239 LEU A O 1
ATOM 1944 N N . LYS A 1 240 ? -3.644 1.564 15.505 1.00 91.50 240 LYS A N 1
ATOM 1945 C CA . LYS A 1 240 ? -4.601 2.476 16.150 1.00 91.50 240 LYS A CA 1
ATOM 1946 C C . LYS A 1 240 ? -4.208 2.800 17.590 1.00 91.50 240 LYS A C 1
ATOM 1948 O O . LYS A 1 240 ? -4.377 3.936 18.022 1.00 91.50 240 LYS A O 1
ATOM 1953 N N . ALA A 1 241 ? -3.669 1.834 18.332 1.00 91.88 241 ALA A N 1
ATOM 1954 C CA . ALA A 1 241 ? -3.178 2.059 19.689 1.00 91.88 241 ALA A CA 1
ATOM 1955 C C . ALA A 1 241 ? -1.904 2.920 19.708 1.00 91.88 241 ALA A C 1
ATOM 1957 O O . ALA A 1 241 ? -1.781 3.817 20.543 1.00 91.88 241 ALA A O 1
ATOM 1958 N N . LYS A 1 24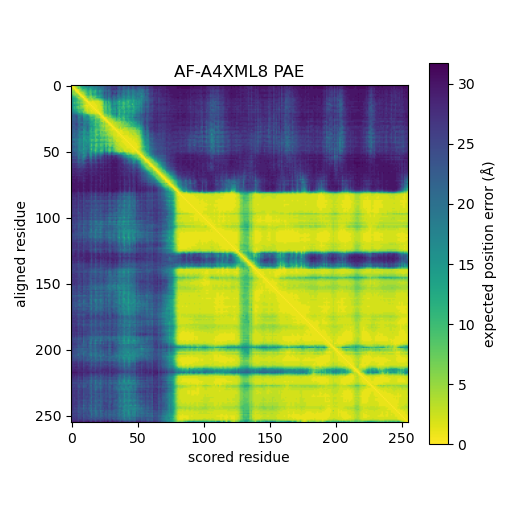2 ? -0.972 2.677 18.776 1.00 85.00 242 LYS A N 1
ATOM 1959 C CA . LYS A 1 242 ? 0.282 3.434 18.635 1.00 85.00 242 LYS A CA 1
ATOM 1960 C C . LYS A 1 242 ? 0.038 4.867 18.156 1.00 85.00 242 LYS A C 1
ATOM 1962 O O . LYS A 1 242 ? 0.695 5.790 18.635 1.00 85.00 242 LYS A O 1
ATOM 1967 N N . TYR A 1 243 ? -0.922 5.056 17.254 1.00 84.06 243 TYR A N 1
ATOM 1968 C CA . TYR A 1 243 ? -1.286 6.341 16.661 1.00 84.06 243 TYR A CA 1
ATOM 1969 C C . TYR A 1 243 ? -2.769 6.662 16.920 1.00 84.06 243 TYR A C 1
ATOM 1971 O O . TYR A 1 243 ? -3.581 6.668 15.996 1.00 84.06 243 TYR A O 1
ATOM 1979 N N . PRO A 1 244 ? -3.156 6.991 18.167 1.00 87.69 244 PRO A N 1
ATOM 1980 C CA . PRO A 1 244 ? -4.564 7.152 18.555 1.00 87.69 244 PRO A CA 1
ATOM 1981 C C . PRO A 1 244 ? -5.270 8.354 17.912 1.00 87.69 244 PRO A C 1
ATOM 1983 O O . PRO A 1 244 ? -6.483 8.500 18.047 1.00 87.69 244 PRO A O 1
ATOM 1986 N N . LYS A 1 245 ? -4.518 9.240 17.251 1.00 84.88 245 LYS A N 1
ATOM 1987 C CA . LYS A 1 245 ? -5.045 10.394 16.511 1.00 84.88 245 LYS A CA 1
ATOM 1988 C C . LYS A 1 245 ? -5.059 10.183 14.998 1.00 84.88 245 LYS A C 1
ATOM 1990 O O . LYS A 1 245 ? -5.608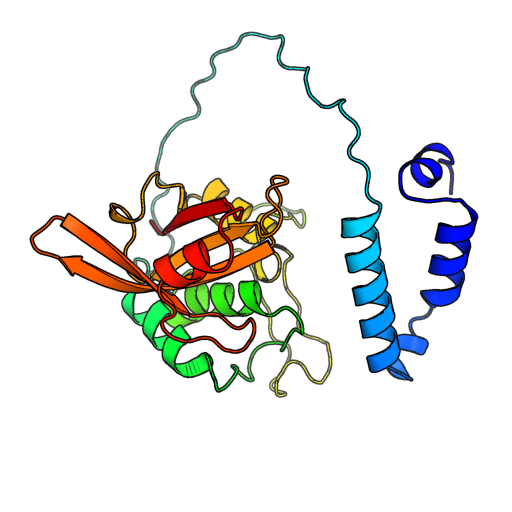 11.035 14.310 1.00 84.88 245 LYS A O 1
ATOM 1995 N N . ALA A 1 246 ? -4.457 9.105 14.500 1.00 83.88 246 ALA A N 1
ATOM 1996 C CA . ALA A 1 246 ? -4.386 8.853 13.072 1.00 83.88 246 ALA A CA 1
ATOM 1997 C C . ALA A 1 246 ? -5.777 8.584 12.493 1.00 83.88 246 ALA A C 1
ATOM 1999 O O . ALA A 1 246 ? -6.644 7.994 13.150 1.00 83.88 246 ALA A O 1
ATOM 2000 N N . GLN A 1 247 ? -5.975 9.005 11.249 1.00 89.38 247 GLN A N 1
ATOM 2001 C CA . GLN A 1 247 ? -7.157 8.657 10.471 1.00 89.38 247 GLN A CA 1
ATOM 2002 C C . GLN A 1 247 ? -6.829 7.535 9.497 1.00 89.38 247 GLN A C 1
ATOM 2004 O O . GLN A 1 247 ? -5.692 7.374 9.063 1.00 89.38 247 GLN A O 1
ATOM 2009 N N . PHE A 1 248 ? -7.845 6.739 9.176 1.00 95.25 248 PHE A N 1
ATOM 2010 C CA . PHE A 1 248 ? -7.718 5.598 8.284 1.00 95.25 248 PHE A CA 1
ATOM 2011 C C . PHE A 1 248 ? -8.841 5.643 7.259 1.00 95.25 248 PHE A C 1
ATOM 2013 O O . PHE A 1 248 ? -10.005 5.812 7.633 1.00 95.25 248 PHE A O 1
ATOM 2020 N N . ARG A 1 249 ? -8.496 5.418 5.992 1.00 97.19 249 ARG A N 1
ATOM 2021 C CA . ARG A 1 249 ? -9.465 5.103 4.942 1.00 97.19 249 ARG A CA 1
ATOM 2022 C C . ARG A 1 249 ? -9.278 3.670 4.479 1.00 97.19 249 ARG A C 1
ATOM 2024 O O . ARG A 1 249 ? -8.156 3.169 4.400 1.00 97.19 249 ARG A O 1
ATOM 2031 N N . TYR A 1 250 ? -10.400 3.023 4.206 1.00 98.31 250 TYR A N 1
ATOM 2032 C CA . TYR A 1 250 ? -10.487 1.615 3.848 1.00 98.31 250 TYR A CA 1
ATOM 2033 C C . TYR A 1 250 ? -10.925 1.532 2.390 1.00 98.31 250 TYR A C 1
ATOM 2035 O O . TYR A 1 250 ? -12.008 2.007 2.057 1.00 98.31 250 TYR A O 1
ATOM 2043 N N . ILE A 1 251 ? -10.080 0.981 1.526 1.00 98.50 251 ILE A N 1
ATOM 2044 C CA . ILE A 1 251 ? -10.302 0.936 0.082 1.00 98.50 251 ILE A CA 1
ATOM 2045 C C . ILE A 1 251 ? -10.474 -0.529 -0.310 1.00 98.50 251 ILE A C 1
ATOM 2047 O O . ILE A 1 251 ? -9.512 -1.295 -0.312 1.00 98.50 251 ILE A O 1
ATOM 2051 N N . HIS A 1 252 ? -11.708 -0.905 -0.632 1.00 98.06 252 HIS A N 1
ATOM 2052 C CA . HIS A 1 252 ? -12.037 -2.227 -1.145 1.00 98.06 252 HIS A CA 1
ATOM 2053 C C . HIS A 1 252 ? -11.796 -2.265 -2.651 1.00 98.06 252 HIS A C 1
ATOM 2055 O O . HIS A 1 252 ? -12.390 -1.469 -3.381 1.00 98.06 252 HIS A O 1
ATOM 2061 N N . ILE A 1 253 ? -10.932 -3.165 -3.114 1.00 96.56 253 ILE A N 1
ATOM 2062 C CA . ILE A 1 253 ? -10.655 -3.343 -4.544 1.00 96.56 253 ILE A CA 1
ATOM 2063 C C . ILE A 1 253 ? -11.809 -4.130 -5.168 1.00 96.56 253 ILE A C 1
ATOM 2065 O O . ILE A 1 253 ? -12.192 -5.168 -4.641 1.00 96.56 253 ILE A O 1
ATOM 2069 N N . ILE A 1 254 ? -12.379 -3.636 -6.265 1.00 91.44 254 ILE A N 1
ATOM 2070 C CA . ILE A 1 254 ? -13.578 -4.185 -6.925 1.00 91.44 254 ILE A CA 1
ATOM 2071 C C . ILE A 1 254 ? -13.343 -4.588 -8.390 1.00 91.44 254 ILE A C 1
ATOM 2073 O O . ILE A 1 254 ? -14.307 -4.924 -9.076 1.00 91.44 254 ILE A O 1
ATOM 2077 N N . TYR A 1 255 ? -12.090 -4.523 -8.851 1.00 77.62 255 TYR A N 1
ATOM 2078 C CA . TYR A 1 255 ? -11.670 -4.814 -10.226 1.00 77.62 255 TYR A CA 1
ATOM 2079 C C . TYR A 1 255 ? -11.921 -6.267 -10.662 1.00 77.62 255 TYR A C 1
ATOM 2081 O O . TYR A 1 255 ? -11.555 -7.202 -9.909 1.00 77.62 255 TYR A O 1
#

Solvent-accessible surface area (backbone atoms only — not comparable to full-atom values): 14967 Å² total; per-residue (Å²): 142,90,64,80,72,64,54,70,74,79,41,54,74,65,54,53,49,50,46,57,71,70,59,40,92,84,57,59,58,58,75,74,40,51,72,62,44,52,53,51,52,51,49,53,51,54,47,47,76,72,67,61,74,85,78,96,73,87,86,80,90,87,86,76,96,71,95,71,86,78,80,91,68,86,83,82,86,83,84,77,74,67,57,30,34,68,35,14,30,51,38,45,71,61,32,44,88,49,70,60,44,81,39,67,75,56,95,75,27,20,24,42,51,43,43,46,18,41,33,76,23,13,52,48,75,65,50,68,98,78,88,66,103,59,97,49,69,64,33,36,36,74,47,74,58,86,82,58,60,34,40,73,81,72,67,51,49,68,34,58,17,29,51,34,45,58,36,30,50,50,30,31,46,79,68,60,37,23,44,82,45,96,48,77,80,71,55,53,54,46,15,39,40,36,33,13,74,67,72,74,87,59,52,74,40,32,31,32,25,58,42,73,48,75,46,97,84,71,50,67,47,46,16,31,34,32,48,74,86,48,36,70,64,42,45,49,67,57,52,44,66,76,38,75,65,41,42,76,49,40,34,36,65,69,72